Protein AF-X1MHV4-F1 (afdb_monomer_lite)

Organism: NCBI:txid412755

Foldseek 3Di:
DFDKDWFWFQQPVVRDTDIFIWTDDDPQKTFTADPDPVDGDPDTQWIAGRVVQKIAGPPPRRIDGTDDPPDDPPPDDPDFDAFPDKFFDADLVRHTQKIWGWGDDPNDIDIWIWGADPVRDIDRDNVPTDWEKGPLNVLLVDPALEEEEEFDPVLQVVCVVVVGHYIYGPPGFPPDDLVHLVSNPRRLAYEYEFFQEDRRVVRSVVVVVSNVVVVRDHYHYDYDPPDDHRHGNVNVVVVD

pLDDT: mean 91.69, std 10.09, range [44.41, 98.75]

Structure (mmCIF, N/CA/C/O backbone):
data_AF-X1MHV4-F1
#
_entry.id   AF-X1MHV4-F1
#
loop_
_atom_site.group_PDB
_atom_site.id
_atom_site.type_symbol
_atom_site.label_atom_id
_atom_site.label_alt_id
_atom_site.label_comp_id
_atom_site.label_asym_id
_atom_site.label_entity_id
_atom_site.label_seq_id
_atom_site.pdbx_PDB_ins_code
_atom_site.Cartn_x
_atom_site.Cartn_y
_atom_site.Cartn_z
_atom_site.occupancy
_atom_site.B_iso_or_equiv
_atom_site.auth_seq_id
_atom_site.auth_comp_id
_atom_site.auth_asym_id
_atom_site.auth_atom_id
_atom_site.pdbx_PDB_model_num
ATOM 1 N N . MET A 1 1 ? 42.692 23.181 -36.730 1.00 53.19 1 MET A N 1
ATOM 2 C CA . MET A 1 1 ? 43.048 21.843 -37.264 1.00 53.19 1 MET A CA 1
ATOM 3 C C . MET A 1 1 ? 41.789 20.986 -37.280 1.00 53.19 1 MET A C 1
ATOM 5 O O . MET A 1 1 ? 41.023 21.086 -36.333 1.00 53.19 1 MET A O 1
ATOM 9 N N . LYS A 1 2 ? 41.509 20.221 -38.346 1.00 67.50 2 LYS A N 1
ATOM 10 C CA . LYS A 1 2 ? 40.319 19.345 -38.378 1.00 67.50 2 LYS A CA 1
ATOM 11 C C . LYS A 1 2 ? 40.560 18.159 -37.442 1.00 67.50 2 LYS A C 1
ATOM 13 O O . LYS A 1 2 ? 41.503 17.408 -37.676 1.00 67.50 2 LYS A O 1
ATOM 18 N N . GLU A 1 3 ? 39.737 18.039 -36.406 1.00 88.88 3 GLU A N 1
ATOM 19 C CA . GLU A 1 3 ? 39.772 16.961 -35.411 1.00 88.88 3 GLU A CA 1
ATOM 20 C C . GLU A 1 3 ? 39.673 15.594 -36.107 1.00 88.88 3 GLU A C 1
ATOM 22 O O . GLU A 1 3 ? 38.866 15.413 -37.031 1.00 88.88 3 GLU A O 1
ATOM 27 N N . ARG A 1 4 ? 40.542 14.663 -35.705 1.00 91.94 4 ARG A N 1
ATOM 28 C CA . ARG A 1 4 ? 40.595 13.296 -36.225 1.00 91.94 4 ARG A CA 1
ATOM 29 C C . ARG A 1 4 ? 40.526 12.308 -35.078 1.00 91.94 4 ARG A C 1
ATOM 31 O O . ARG A 1 4 ? 41.124 12.548 -34.036 1.00 91.94 4 ARG A O 1
ATOM 38 N N . GLU A 1 5 ? 39.838 11.202 -35.306 1.00 93.06 5 GLU A N 1
ATOM 39 C CA . GLU A 1 5 ? 39.647 10.155 -34.310 1.00 93.06 5 GLU A CA 1
ATOM 40 C C . GLU A 1 5 ? 39.571 8.789 -34.999 1.00 93.06 5 GLU A C 1
ATOM 42 O O . GLU A 1 5 ? 39.152 8.680 -36.156 1.00 93.06 5 GLU A O 1
ATOM 47 N N . THR A 1 6 ? 40.012 7.744 -34.299 1.00 94.31 6 THR A N 1
ATOM 48 C CA . THR A 1 6 ? 39.909 6.363 -34.781 1.00 94.31 6 THR A CA 1
ATOM 49 C C . THR A 1 6 ? 38.650 5.718 -34.221 1.00 94.31 6 THR A C 1
ATOM 51 O O . THR A 1 6 ? 38.523 5.553 -33.012 1.00 94.31 6 THR A O 1
ATOM 54 N N . PHE A 1 7 ? 37.755 5.284 -35.104 1.00 93.62 7 PHE A N 1
ATOM 55 C CA . PHE A 1 7 ? 36.532 4.577 -34.739 1.00 93.62 7 PHE A CA 1
ATOM 56 C C . PHE A 1 7 ? 36.686 3.080 -34.970 1.00 93.62 7 PHE A C 1
ATOM 58 O O . PHE A 1 7 ? 37.239 2.649 -35.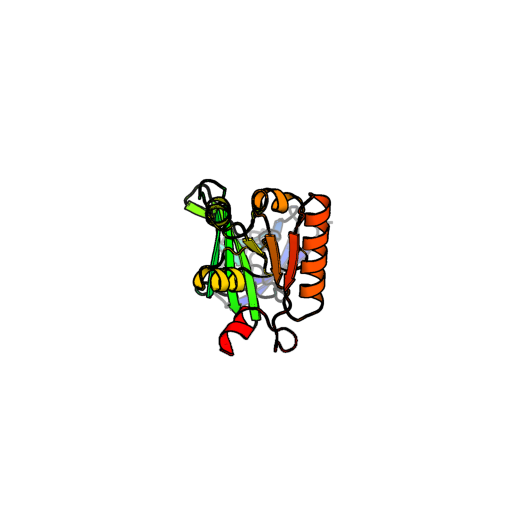982 1.00 93.62 7 PHE A O 1
ATOM 65 N N . SER A 1 8 ? 36.147 2.284 -34.048 1.00 95.00 8 SER A N 1
ATOM 66 C CA . SER A 1 8 ? 35.976 0.845 -34.239 1.00 95.00 8 SER A CA 1
ATOM 67 C C . SER A 1 8 ? 34.575 0.584 -34.786 1.00 95.00 8 SER A C 1
ATOM 69 O O . SER A 1 8 ? 33.585 1.024 -34.210 1.00 95.00 8 SER A O 1
ATOM 71 N N . LEU A 1 9 ? 34.483 -0.113 -35.911 1.00 94.06 9 LEU A N 1
ATOM 72 C CA . LEU A 1 9 ? 33.247 -0.470 -36.597 1.00 94.06 9 LEU A CA 1
ATOM 73 C C . LEU A 1 9 ? 33.015 -1.970 -36.450 1.00 94.06 9 LEU A C 1
ATOM 75 O O . LEU A 1 9 ? 33.942 -2.755 -36.651 1.00 94.06 9 LEU A O 1
ATOM 79 N N . TRP A 1 10 ? 31.787 -2.384 -36.155 1.00 94.00 10 TRP A N 1
ATOM 80 C CA . TRP A 1 10 ? 31.420 -3.794 -36.234 1.00 94.00 10 TRP A CA 1
ATOM 81 C C . TRP A 1 10 ? 31.008 -4.140 -37.669 1.00 94.00 10 TRP A C 1
ATOM 83 O O . TRP A 1 10 ? 29.975 -3.662 -38.148 1.00 94.00 10 TRP A O 1
ATOM 93 N N . ASP A 1 11 ? 31.803 -4.957 -38.364 1.00 90.88 11 ASP A N 1
ATOM 94 C CA . ASP A 1 11 ? 31.427 -5.540 -39.654 1.00 90.88 11 ASP A CA 1
ATOM 95 C C . ASP A 1 11 ? 30.626 -6.821 -39.401 1.00 90.88 11 ASP A C 1
ATOM 97 O O . ASP A 1 11 ? 31.167 -7.845 -38.977 1.00 90.88 11 ASP A O 1
ATOM 101 N N . LYS A 1 12 ? 29.314 -6.755 -39.650 1.00 84.50 12 LYS A N 1
ATOM 102 C CA . LYS A 1 12 ? 28.392 -7.873 -39.426 1.00 84.50 12 LYS A CA 1
ATOM 103 C C . LYS A 1 12 ? 28.649 -9.046 -40.376 1.00 84.50 12 LYS A C 1
ATOM 105 O O . LYS A 1 12 ? 28.460 -10.187 -39.965 1.00 84.50 12 LYS A O 1
ATOM 110 N N . GLU A 1 13 ? 29.053 -8.776 -41.614 1.00 83.94 13 GLU A N 1
ATOM 111 C CA . GLU A 1 13 ? 29.260 -9.803 -42.643 1.00 83.94 13 GLU A CA 1
ATOM 112 C C . GLU A 1 13 ? 30.545 -10.576 -42.364 1.00 83.94 13 GLU A C 1
ATOM 114 O O . GLU A 1 13 ? 30.540 -11.801 -42.315 1.00 83.94 13 GLU A O 1
ATOM 119 N N . ALA A 1 14 ? 31.631 -9.851 -42.089 1.00 86.44 14 ALA A N 1
ATOM 120 C CA . ALA A 1 14 ? 32.923 -10.451 -41.772 1.00 86.44 14 ALA A CA 1
ATOM 121 C C . ALA A 1 14 ? 33.068 -10.852 -40.290 1.00 86.44 14 ALA A C 1
ATOM 123 O O . ALA A 1 14 ? 34.098 -11.408 -39.911 1.00 86.44 14 ALA A O 1
ATOM 124 N N . ARG A 1 15 ? 32.066 -10.544 -39.450 1.00 85.69 15 ARG A N 1
ATOM 125 C CA . ARG A 1 15 ? 32.030 -10.782 -37.992 1.00 85.69 15 ARG A CA 1
ATOM 126 C C . ARG A 1 15 ? 33.306 -10.334 -37.273 1.00 85.69 15 ARG A C 1
ATOM 128 O O . ARG A 1 15 ? 33.805 -11.026 -36.387 1.00 85.69 15 ARG A O 1
ATOM 135 N N . LYS A 1 16 ? 33.835 -9.173 -37.658 1.00 91.06 16 LYS A N 1
ATOM 136 C CA . LYS A 1 16 ? 35.091 -8.629 -37.131 1.00 91.06 16 LYS A CA 1
ATOM 137 C C . LYS A 1 16 ? 34.989 -7.136 -36.867 1.00 91.06 16 LYS A C 1
ATOM 139 O O . LYS A 1 16 ? 34.157 -6.436 -37.444 1.00 91.06 16 LYS A O 1
ATOM 144 N N . VAL A 1 17 ? 35.885 -6.647 -36.020 1.00 92.50 17 VAL A N 1
ATOM 145 C CA . VAL A 1 17 ? 36.041 -5.216 -35.762 1.00 92.50 17 VAL A CA 1
ATOM 146 C C . VAL A 1 17 ? 36.998 -4.625 -36.787 1.00 92.50 17 VAL A C 1
ATOM 148 O O . VAL A 1 17 ? 38.083 -5.158 -37.011 1.00 92.50 17 VAL A O 1
ATOM 151 N N . ILE A 1 18 ? 36.605 -3.513 -37.396 1.00 93.38 18 ILE A N 1
ATOM 152 C CA . ILE A 1 18 ? 37.416 -2.774 -38.363 1.00 93.38 18 ILE A CA 1
ATOM 153 C C . ILE A 1 18 ? 37.667 -1.378 -37.808 1.00 93.38 18 ILE A C 1
ATOM 155 O O . ILE A 1 18 ? 36.729 -0.702 -37.398 1.00 93.38 18 ILE A O 1
ATOM 159 N N . LYS A 1 19 ? 38.923 -0.933 -37.797 1.00 95.00 19 LYS A N 1
ATOM 160 C CA . LYS A 1 19 ? 39.279 0.422 -37.364 1.00 95.00 19 LYS A CA 1
ATOM 161 C C . LYS A 1 19 ? 39.373 1.352 -38.565 1.00 95.00 19 LYS A C 1
ATOM 163 O O . LYS A 1 19 ? 39.978 0.989 -39.570 1.00 95.00 19 LYS A O 1
ATOM 168 N N . VAL A 1 20 ? 38.798 2.543 -38.448 1.00 94.00 20 VAL A N 1
ATOM 169 C CA . VAL A 1 20 ? 38.881 3.592 -39.472 1.00 94.00 20 VAL A CA 1
ATOM 170 C C . VAL A 1 20 ? 39.258 4.923 -38.837 1.00 94.00 20 VAL A C 1
ATOM 172 O O . VAL A 1 20 ? 38.753 5.272 -37.772 1.00 94.00 20 VAL A O 1
ATOM 175 N N . GLU A 1 21 ? 40.129 5.681 -39.496 1.00 95.31 21 GLU A N 1
ATOM 176 C CA . GLU A 1 21 ? 40.430 7.060 -39.110 1.00 95.31 21 GLU A CA 1
ATOM 177 C C . GLU A 1 21 ? 39.412 7.993 -39.775 1.00 95.31 21 GLU A C 1
ATOM 179 O O . GLU A 1 21 ? 39.269 8.009 -41.001 1.00 95.31 21 GLU A O 1
ATOM 184 N N . ALA A 1 22 ? 38.691 8.775 -38.976 1.00 95.25 22 ALA A N 1
ATOM 185 C CA . ALA A 1 22 ? 37.664 9.684 -39.460 1.00 95.25 22 ALA A CA 1
ATOM 186 C C . ALA A 1 22 ? 37.991 11.136 -39.111 1.00 95.25 22 ALA A C 1
ATOM 188 O O . ALA A 1 22 ? 38.622 11.439 -38.100 1.00 95.25 22 ALA A O 1
ATOM 189 N N . LYS A 1 23 ? 37.528 12.055 -39.958 1.00 95.19 23 LYS A N 1
ATOM 190 C CA . LYS A 1 23 ? 37.636 13.504 -39.761 1.00 95.19 23 LYS A CA 1
ATOM 191 C C . LYS A 1 23 ? 36.284 14.062 -39.348 1.00 95.19 23 LYS A C 1
ATOM 193 O O . LYS A 1 23 ? 35.276 13.753 -39.989 1.00 95.19 23 LYS A O 1
ATOM 198 N N . LYS A 1 24 ? 36.266 14.921 -38.333 1.00 95.25 24 LYS A N 1
ATOM 199 C CA . LYS A 1 24 ? 35.043 15.575 -37.862 1.00 95.25 24 LYS A CA 1
ATOM 200 C C . LYS A 1 24 ? 34.523 16.554 -38.913 1.00 95.25 24 LYS A C 1
ATOM 202 O O . LYS A 1 24 ? 35.288 17.359 -39.451 1.00 95.25 24 LYS A O 1
ATOM 207 N N . VAL A 1 25 ? 33.231 16.471 -39.220 1.00 93.88 25 VAL A N 1
ATOM 208 C CA . VAL A 1 25 ? 32.540 17.348 -40.185 1.00 93.88 25 VAL A CA 1
ATOM 209 C C . VAL A 1 25 ? 31.311 18.041 -39.598 1.00 93.88 25 VAL A C 1
ATOM 211 O O . VAL A 1 25 ? 30.853 19.028 -40.163 1.00 93.88 25 VAL A O 1
ATOM 214 N N . GLY A 1 26 ? 30.813 17.575 -38.453 1.00 90.69 26 GLY A N 1
ATOM 215 C CA . GLY A 1 26 ? 29.717 18.188 -37.711 1.00 90.69 26 GLY A CA 1
ATOM 216 C C . GLY A 1 26 ? 29.772 17.809 -36.232 1.00 90.69 26 GLY A C 1
ATOM 217 O O . GLY A 1 26 ? 30.684 17.108 -35.795 1.00 90.69 26 GLY A O 1
ATOM 218 N N . LYS A 1 27 ? 28.779 18.249 -35.451 1.00 90.75 27 LYS A N 1
ATOM 219 C CA . LYS A 1 27 ? 28.728 18.016 -33.993 1.00 90.75 27 LYS A CA 1
ATOM 220 C C . LYS A 1 27 ? 28.839 16.531 -33.620 1.00 90.75 27 LYS A C 1
ATOM 222 O O . LYS A 1 27 ? 29.561 16.188 -32.691 1.00 90.75 27 LYS A O 1
ATOM 227 N N . TYR A 1 28 ? 28.149 15.676 -34.373 1.00 93.56 28 TYR A N 1
ATOM 228 C CA . TYR A 1 28 ? 28.139 14.219 -34.199 1.00 93.56 28 TYR A CA 1
ATOM 229 C C . TYR A 1 28 ? 28.574 13.477 -35.462 1.00 93.56 28 TYR A C 1
ATOM 231 O O . TYR A 1 28 ? 28.466 12.258 -35.526 1.00 93.56 28 TYR A O 1
ATOM 239 N N . GLU A 1 29 ? 29.006 14.204 -36.490 1.00 95.19 29 GLU A N 1
ATOM 240 C CA . GLU A 1 29 ? 29.207 13.663 -37.829 1.00 95.19 29 GLU A CA 1
ATOM 241 C C . GLU A 1 29 ? 30.683 13.623 -38.187 1.00 95.19 29 GLU A C 1
ATOM 243 O O . GLU A 1 29 ? 31.403 14.620 -38.080 1.00 95.19 29 GLU A O 1
ATOM 248 N N . TRP A 1 30 ? 31.105 12.463 -38.672 1.00 96.94 30 TRP A N 1
ATOM 249 C CA . TRP A 1 30 ? 32.473 12.178 -39.059 1.00 96.94 30 TRP A CA 1
ATOM 250 C C . TRP A 1 30 ? 32.499 11.525 -40.435 1.00 96.94 30 TRP A C 1
ATOM 252 O O . TRP A 1 30 ? 31.567 10.814 -40.821 1.00 96.94 30 TRP A O 1
ATOM 262 N N . LYS A 1 31 ? 33.569 11.772 -41.192 1.00 95.50 31 LYS A N 1
ATOM 263 C CA . LYS A 1 31 ? 33.784 11.160 -42.506 1.00 95.50 31 LYS A CA 1
ATOM 264 C C . LYS A 1 31 ? 35.117 10.432 -42.582 1.00 95.50 31 LYS A C 1
ATOM 266 O O . LYS A 1 31 ? 36.143 10.989 -42.196 1.00 95.50 31 LYS A O 1
ATOM 271 N N . ALA A 1 32 ? 35.091 9.230 -43.140 1.00 94.31 32 ALA A N 1
ATOM 272 C CA . ALA A 1 32 ? 36.258 8.396 -43.409 1.00 94.31 32 ALA A CA 1
ATOM 273 C C . ALA A 1 32 ? 36.184 7.806 -44.826 1.00 94.31 32 ALA A C 1
ATOM 275 O O . ALA A 1 32 ? 35.144 7.865 -45.490 1.00 94.31 32 ALA A O 1
ATOM 276 N N . THR A 1 33 ? 37.295 7.255 -45.301 1.00 93.81 33 THR A N 1
ATOM 277 C CA . THR A 1 33 ? 37.291 6.370 -46.470 1.00 93.81 33 THR A CA 1
ATOM 278 C C . THR A 1 33 ? 36.638 5.037 -46.109 1.00 93.81 33 THR A C 1
ATOM 280 O O . THR A 1 33 ? 36.638 4.610 -44.951 1.00 93.81 33 THR A O 1
ATOM 283 N N . CYS A 1 34 ? 36.014 4.403 -47.092 1.00 92.00 34 CYS A N 1
ATOM 284 C CA . CYS A 1 34 ? 35.373 3.114 -46.929 1.00 92.00 34 CYS A CA 1
ATOM 285 C C . CYS A 1 34 ? 36.433 2.018 -46.715 1.00 92.00 34 CYS A C 1
ATOM 287 O O . CYS A 1 34 ? 37.389 1.937 -47.483 1.00 92.00 34 CYS A O 1
ATOM 289 N N . PRO A 1 35 ? 36.280 1.137 -45.711 1.00 90.81 35 PRO A N 1
ATOM 290 C CA . PRO A 1 35 ? 37.237 0.060 -45.472 1.00 90.81 35 PRO A CA 1
ATOM 291 C C . PRO A 1 35 ? 36.977 -1.201 -46.315 1.00 90.81 35 PRO A C 1
ATOM 293 O O . PRO A 1 35 ? 37.704 -2.183 -46.170 1.00 90.81 35 PRO A O 1
ATOM 296 N N . LYS A 1 36 ? 35.921 -1.231 -47.142 1.00 90.25 36 LYS A N 1
ATOM 297 C CA . LYS A 1 36 ? 35.577 -2.407 -47.953 1.00 90.25 36 LYS A CA 1
ATOM 298 C C . LYS A 1 36 ? 36.465 -2.465 -49.207 1.00 90.25 36 LYS A C 1
ATOM 300 O O . LYS A 1 36 ? 36.422 -1.522 -49.995 1.00 90.25 36 LYS A O 1
ATOM 305 N N . PRO A 1 37 ? 37.204 -3.568 -49.447 1.00 84.50 37 PRO A N 1
ATOM 306 C CA . PRO A 1 37 ? 38.070 -3.709 -50.625 1.00 84.50 37 PRO A CA 1
ATOM 307 C C . PRO A 1 37 ? 37.327 -3.582 -51.960 1.00 84.50 37 PRO A C 1
ATOM 309 O O . PRO A 1 37 ? 37.883 -3.094 -52.936 1.00 84.50 37 PRO A O 1
ATOM 312 N N . GLU A 1 38 ? 36.054 -3.979 -51.980 1.00 83.81 38 GLU A N 1
ATOM 313 C CA . GLU A 1 38 ? 35.146 -3.891 -53.133 1.00 83.81 38 GLU A CA 1
ATOM 314 C C . GLU A 1 38 ? 34.808 -2.442 -53.529 1.00 83.81 38 GLU A C 1
ATOM 316 O O . GLU A 1 38 ? 34.246 -2.201 -54.595 1.00 83.81 38 GLU A O 1
ATOM 321 N N . HIS A 1 39 ? 35.135 -1.464 -52.678 1.00 83.88 39 HIS A N 1
ATOM 322 C CA . HIS A 1 39 ? 34.875 -0.050 -52.917 1.00 83.88 39 HIS A CA 1
ATOM 323 C C . HIS A 1 39 ? 36.037 0.831 -52.423 1.00 83.88 39 HIS A C 1
ATOM 325 O O . HIS A 1 39 ? 35.949 1.444 -51.354 1.00 83.88 39 HIS A O 1
ATOM 331 N N . PRO A 1 40 ? 37.127 0.923 -53.208 1.00 83.19 40 PRO A N 1
ATOM 332 C CA . PRO A 1 40 ? 38.252 1.796 -52.905 1.00 83.19 40 PRO A CA 1
ATOM 333 C C . PRO A 1 40 ? 37.906 3.249 -53.263 1.00 83.19 40 PRO A C 1
ATOM 335 O O . PRO A 1 40 ? 37.957 3.658 -54.425 1.00 83.19 40 PRO A O 1
ATOM 338 N N . ASP A 1 41 ? 37.555 4.057 -52.266 1.00 84.69 41 ASP A N 1
ATOM 339 C CA . ASP A 1 41 ? 37.202 5.460 -52.457 1.00 84.69 41 ASP A CA 1
ATOM 340 C C . ASP A 1 41 ? 38.386 6.408 -52.199 1.00 84.69 41 ASP A C 1
ATOM 342 O O . ASP A 1 41 ? 39.031 6.401 -51.155 1.00 84.69 41 ASP A O 1
ATOM 346 N N . LYS A 1 42 ? 38.654 7.312 -53.152 1.00 76.56 42 LYS A N 1
ATOM 347 C CA . LYS A 1 42 ? 39.635 8.405 -52.967 1.00 76.56 42 LYS A CA 1
ATOM 348 C C . LYS A 1 42 ? 39.065 9.583 -52.166 1.00 76.56 42 LYS A C 1
ATOM 350 O O . LYS A 1 42 ? 39.810 10.387 -51.611 1.00 76.56 42 LYS A O 1
ATOM 355 N N . LYS A 1 43 ? 37.734 9.704 -52.117 1.00 82.19 43 LYS A N 1
ATOM 356 C CA . LYS A 1 43 ? 36.995 10.733 -51.375 1.00 82.19 43 LYS A CA 1
ATOM 357 C C . LYS A 1 43 ? 36.156 10.048 -50.307 1.00 82.19 43 LYS A C 1
ATOM 359 O O . LYS A 1 43 ? 35.397 9.149 -50.635 1.00 82.19 43 LYS A O 1
ATOM 364 N N . ALA A 1 44 ? 36.259 10.528 -49.068 1.00 87.50 44 ALA A N 1
ATOM 365 C CA . ALA A 1 44 ? 35.584 9.953 -47.908 1.00 87.50 44 ALA A CA 1
ATOM 366 C C . ALA A 1 44 ? 34.068 9.769 -48.133 1.00 87.50 44 ALA A C 1
ATOM 368 O O . ALA A 1 44 ? 33.310 10.746 -48.116 1.00 87.50 44 ALA A O 1
ATOM 369 N N . SER A 1 45 ? 33.651 8.518 -48.346 1.00 89.62 45 SER A N 1
ATOM 370 C CA . SER A 1 45 ? 32.258 8.114 -48.578 1.00 89.62 45 SER A CA 1
ATOM 371 C C . SER A 1 45 ? 31.590 7.491 -47.348 1.00 89.62 45 SER A C 1
ATOM 373 O O . SER A 1 45 ? 30.367 7.327 -47.335 1.00 89.62 45 SER A O 1
ATOM 375 N N . LEU A 1 46 ? 32.369 7.136 -46.321 1.00 94.44 46 LEU A N 1
ATOM 376 C CA . LEU A 1 46 ? 31.872 6.576 -45.072 1.00 94.44 46 LEU A CA 1
ATOM 377 C C . LEU A 1 46 ? 31.471 7.705 -44.125 1.00 94.44 46 LEU A C 1
ATOM 379 O O . LEU A 1 46 ? 32.307 8.509 -43.719 1.00 94.44 46 LEU A O 1
ATOM 383 N N . CYS A 1 47 ? 30.197 7.749 -43.755 1.00 96.12 47 CYS A N 1
ATOM 384 C CA . CYS A 1 47 ? 29.669 8.650 -42.741 1.00 96.12 47 CYS A CA 1
ATOM 385 C C . CYS A 1 47 ? 29.510 7.902 -41.418 1.00 96.12 47 CYS A C 1
ATOM 387 O O . CYS A 1 47 ? 28.921 6.825 -41.388 1.00 96.12 47 CYS A O 1
ATOM 389 N N . ILE A 1 48 ? 30.000 8.488 -40.330 1.00 96.50 48 ILE A N 1
ATOM 390 C CA . ILE A 1 48 ? 29.861 7.984 -38.962 1.00 96.50 48 ILE A CA 1
ATOM 391 C C . ILE A 1 48 ? 29.073 9.018 -38.159 1.00 96.50 48 ILE A C 1
ATOM 393 O O . ILE A 1 48 ? 29.385 10.210 -38.206 1.00 96.50 48 ILE A O 1
ATOM 397 N N . ASN A 1 49 ? 28.052 8.565 -37.431 1.00 95.62 49 ASN A N 1
ATOM 398 C CA . ASN A 1 49 ? 27.276 9.394 -36.519 1.00 95.62 49 ASN A CA 1
ATOM 399 C C . ASN A 1 49 ? 27.464 8.895 -35.082 1.00 95.62 49 ASN A C 1
ATOM 401 O O . ASN A 1 49 ? 27.016 7.798 -34.753 1.00 95.62 49 ASN A O 1
ATOM 405 N N . THR A 1 50 ? 28.106 9.693 -34.229 1.00 91.94 50 THR A N 1
ATOM 406 C CA . THR A 1 50 ? 28.426 9.299 -32.847 1.00 91.94 50 THR A CA 1
ATOM 407 C C . THR A 1 50 ? 27.232 9.364 -31.903 1.00 91.94 50 THR A C 1
ATOM 409 O O . THR A 1 50 ? 27.212 8.646 -30.917 1.00 91.94 50 THR A O 1
ATOM 412 N N . GLN A 1 51 ? 26.207 10.166 -32.207 1.00 90.62 51 GLN A N 1
ATOM 413 C CA . GLN A 1 51 ? 24.985 10.222 -31.397 1.00 90.62 51 GLN A CA 1
ATOM 414 C C . GLN A 1 51 ? 24.096 8.993 -31.620 1.00 90.62 51 GLN A C 1
ATOM 416 O O . GLN A 1 51 ? 23.461 8.506 -30.692 1.00 90.62 51 GLN A O 1
ATOM 421 N N . LYS A 1 52 ? 24.018 8.521 -32.866 1.00 89.56 52 LYS A N 1
ATOM 422 C CA . LYS A 1 52 ? 23.247 7.331 -33.252 1.00 89.56 52 LYS A CA 1
ATOM 423 C C . LYS A 1 52 ? 24.080 6.047 -33.216 1.00 89.56 52 LYS A C 1
ATOM 425 O O . LYS A 1 52 ? 23.522 4.981 -33.440 1.00 89.56 52 LYS A O 1
ATOM 430 N N . GLU A 1 53 ? 25.390 6.160 -32.995 1.00 92.94 53 GLU A N 1
ATOM 431 C CA . GLU A 1 53 ? 26.361 5.058 -32.949 1.00 92.94 53 GLU A CA 1
ATOM 432 C C . GLU A 1 53 ? 26.326 4.153 -34.194 1.00 92.94 53 GLU A C 1
ATOM 434 O O . GLU A 1 53 ? 26.463 2.929 -34.124 1.00 92.94 53 GLU A O 1
ATOM 439 N N . VAL A 1 54 ? 26.146 4.764 -35.366 1.00 93.81 54 VAL A N 1
ATOM 440 C CA . VAL A 1 54 ? 26.043 4.066 -36.657 1.00 93.81 54 VAL A CA 1
ATOM 441 C C . VAL A 1 54 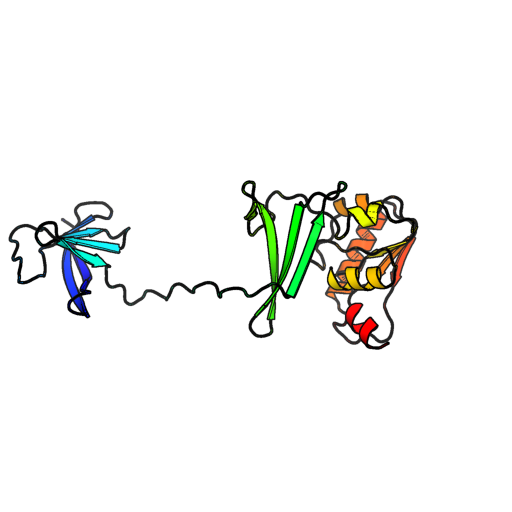? 27.046 4.595 -37.665 1.00 93.81 54 VAL A C 1
ATOM 443 O O . VAL A 1 54 ? 27.465 5.753 -37.611 1.00 93.81 54 VAL A O 1
ATOM 446 N N . TYR A 1 55 ? 27.369 3.752 -38.642 1.00 96.00 55 TYR A N 1
ATOM 447 C CA . TYR A 1 55 ? 28.085 4.149 -39.844 1.00 96.00 55 TYR A CA 1
ATOM 448 C C . TYR A 1 55 ? 27.325 3.729 -41.104 1.00 96.00 55 TYR A C 1
ATOM 450 O O . TYR A 1 55 ? 26.600 2.731 -41.119 1.00 96.00 55 TYR A O 1
ATOM 458 N N . TYR A 1 56 ? 27.508 4.497 -42.174 1.00 95.69 56 TYR A N 1
ATOM 459 C CA . TYR A 1 56 ? 26.938 4.233 -43.488 1.00 95.69 56 TYR A CA 1
ATOM 460 C C . TYR A 1 56 ? 27.866 4.750 -44.588 1.00 95.69 56 TYR A C 1
ATOM 462 O O . TYR A 1 56 ? 28.202 5.934 -44.628 1.00 95.69 56 TYR A O 1
ATOM 470 N N . CYS A 1 57 ? 28.267 3.870 -45.498 1.00 94.06 57 CYS A N 1
ATOM 471 C CA . CYS A 1 57 ? 28.981 4.224 -46.713 1.00 94.06 57 CYS A CA 1
ATOM 472 C C . CYS A 1 57 ? 27.979 4.561 -47.814 1.00 94.06 57 CYS A C 1
ATOM 474 O O . CYS A 1 57 ? 27.158 3.730 -48.197 1.00 94.06 57 CYS A O 1
ATOM 476 N N . GLN A 1 58 ? 28.079 5.771 -48.360 1.00 90.94 58 GLN A N 1
ATOM 477 C CA . GLN A 1 58 ? 27.196 6.225 -49.433 1.00 90.94 58 GLN A CA 1
ATOM 478 C C . GLN A 1 58 ? 27.480 5.548 -50.784 1.00 90.94 58 GLN A C 1
ATOM 480 O O . GLN A 1 58 ? 26.598 5.543 -51.634 1.00 90.94 58 GLN A O 1
ATOM 485 N N . GLY A 1 59 ? 28.673 4.968 -50.971 1.00 89.06 59 GLY A N 1
ATOM 486 C CA . GLY A 1 59 ? 29.062 4.271 -52.202 1.00 89.06 59 GLY A CA 1
ATOM 487 C C . GLY A 1 59 ? 28.581 2.820 -52.244 1.00 89.06 59 GLY A C 1
ATOM 488 O O . GLY A 1 59 ? 27.668 2.487 -52.992 1.00 89.06 59 GLY A O 1
ATOM 489 N N . CYS A 1 60 ? 29.153 1.950 -51.406 1.00 90.88 60 CYS A N 1
ATOM 490 C CA . CYS A 1 60 ? 28.846 0.512 -51.411 1.00 90.88 60 CYS A CA 1
ATOM 491 C C . CYS A 1 60 ? 27.714 0.088 -50.464 1.00 90.88 60 CYS A C 1
ATOM 493 O O . CYS A 1 60 ? 27.469 -1.101 -50.291 1.00 90.88 60 CYS A O 1
ATOM 495 N N . LYS A 1 61 ? 27.034 1.042 -49.812 1.00 90.81 61 LYS A N 1
ATOM 496 C CA . LYS A 1 61 ? 25.967 0.792 -48.822 1.00 90.81 61 LYS A CA 1
ATOM 497 C C . LYS A 1 61 ? 26.409 0.001 -47.581 1.00 90.81 61 LYS A C 1
ATOM 499 O O . LYS A 1 61 ? 25.554 -0.377 -46.775 1.00 90.81 61 LYS A O 1
ATOM 504 N N . PHE A 1 62 ? 27.716 -0.203 -47.391 1.00 92.31 62 PHE A N 1
ATOM 505 C CA . PHE A 1 62 ? 28.281 -0.801 -46.182 1.00 92.31 62 PHE A CA 1
ATOM 506 C C . PHE A 1 62 ? 27.844 -0.010 -44.951 1.00 92.31 62 PHE A C 1
ATOM 508 O O . PHE A 1 62 ? 28.065 1.199 -44.869 1.00 92.31 62 PHE A O 1
ATOM 515 N N . LYS A 1 63 ? 27.185 -0.678 -44.007 1.00 94.19 63 LYS A N 1
ATOM 516 C CA . LYS A 1 63 ? 26.525 -0.023 -42.880 1.00 94.19 63 LYS A CA 1
ATOM 517 C C . LYS A 1 63 ? 26.494 -0.915 -41.656 1.00 94.19 63 LYS A C 1
ATOM 519 O O . LYS A 1 63 ? 26.459 -2.138 -41.773 1.00 94.19 63 LYS A O 1
ATOM 524 N N . GLY A 1 64 ? 26.423 -0.296 -40.489 1.00 93.00 64 GLY A N 1
ATOM 525 C CA . GLY A 1 64 ? 26.369 -1.023 -39.234 1.00 93.00 64 GLY A CA 1
ATOM 526 C C . GLY A 1 64 ? 26.484 -0.104 -38.034 1.00 93.00 64 GLY A C 1
ATOM 527 O O . GLY A 1 64 ? 26.221 1.097 -38.119 1.00 93.00 64 GLY A O 1
ATOM 528 N N . HIS A 1 65 ? 26.881 -0.700 -36.918 1.00 93.69 65 HIS A N 1
ATOM 529 C CA . HIS A 1 65 ? 27.042 -0.021 -35.641 1.00 93.69 65 HIS A CA 1
ATOM 530 C C . HIS A 1 65 ? 28.517 0.154 -35.302 1.00 93.69 65 HIS A C 1
ATOM 532 O O . HIS A 1 65 ? 29.366 -0.651 -35.703 1.00 93.69 65 HIS A O 1
ATOM 538 N N . LEU A 1 66 ? 28.818 1.200 -34.540 1.00 93.50 66 LEU A N 1
ATOM 539 C CA . LEU A 1 66 ? 30.121 1.320 -33.903 1.00 93.50 66 LEU A CA 1
ATOM 540 C C . LEU A 1 66 ? 30.332 0.135 -32.952 1.00 93.50 66 LEU A C 1
ATOM 542 O O . LEU A 1 66 ? 29.407 -0.330 -32.287 1.00 93.50 66 LEU A O 1
ATOM 546 N N . TYR A 1 67 ? 31.552 -0.386 -32.924 1.00 90.81 67 TYR A N 1
ATOM 547 C CA . TYR A 1 67 ? 31.952 -1.413 -31.977 1.00 90.81 67 TYR A CA 1
ATOM 548 C C . TYR A 1 67 ? 32.374 -0.741 -30.673 1.00 90.81 67 TYR A C 1
ATOM 550 O O . TYR A 1 67 ? 33.404 -0.068 -30.620 1.00 90.81 67 TYR A O 1
ATOM 558 N N . LEU A 1 68 ? 31.565 -0.935 -29.635 1.00 83.50 68 LEU A N 1
ATOM 559 C CA . LEU A 1 68 ? 31.741 -0.341 -28.316 1.00 83.50 68 LEU A CA 1
ATOM 560 C C . LEU A 1 68 ? 31.941 -1.478 -27.293 1.00 83.50 68 LEU A C 1
ATOM 562 O O . LEU A 1 68 ? 30.955 -2.020 -26.787 1.00 83.50 68 LEU A O 1
ATOM 566 N N . PRO A 1 69 ? 33.194 -1.898 -27.025 1.00 71.44 69 PRO A N 1
ATOM 567 C CA . PRO A 1 69 ? 33.491 -3.068 -26.190 1.00 71.44 69 PRO A CA 1
ATOM 568 C C . PRO A 1 69 ? 33.053 -2.905 -24.726 1.00 71.44 69 PRO A C 1
ATOM 570 O O . PRO A 1 69 ? 32.795 -3.902 -24.059 1.00 71.44 69 PRO A O 1
ATOM 573 N N . ASP A 1 70 ? 32.902 -1.664 -24.255 1.00 71.88 70 ASP A N 1
ATOM 574 C CA . ASP A 1 70 ? 32.537 -1.342 -22.869 1.00 71.88 70 ASP A CA 1
ATOM 575 C C . ASP A 1 70 ? 31.021 -1.178 -22.648 1.00 71.88 70 ASP A C 1
ATOM 577 O O . ASP A 1 70 ? 30.577 -0.740 -21.580 1.00 71.88 70 ASP A O 1
ATOM 581 N N . LEU A 1 71 ? 30.187 -1.533 -23.635 1.00 57.94 71 LEU A N 1
ATOM 582 C CA . LEU A 1 71 ? 28.737 -1.525 -23.455 1.00 57.94 71 LEU A CA 1
ATOM 583 C C . LEU A 1 71 ? 28.315 -2.628 -22.482 1.00 57.94 71 LEU A C 1
ATOM 585 O O . LEU A 1 71 ? 28.246 -3.811 -22.820 1.00 57.94 71 LEU A O 1
ATOM 589 N N . LYS A 1 72 ? 27.943 -2.223 -21.264 1.00 53.97 72 LYS A N 1
ATOM 590 C CA . LYS A 1 72 ? 27.208 -3.094 -20.343 1.00 53.97 72 LYS A CA 1
ATOM 591 C C . LYS A 1 72 ? 25.906 -3.532 -21.028 1.00 53.97 72 LYS A C 1
ATOM 593 O O . LYS A 1 72 ? 25.200 -2.677 -21.569 1.00 53.97 72 LYS A O 1
ATOM 598 N N . PRO A 1 73 ? 25.541 -4.826 -20.992 1.00 51.78 73 PRO A N 1
ATOM 599 C CA . PRO A 1 73 ? 24.282 -5.278 -21.562 1.00 51.78 73 PRO A CA 1
ATOM 600 C C . PRO A 1 73 ? 23.132 -4.487 -20.939 1.00 51.78 73 PRO A C 1
ATOM 602 O O . PRO A 1 73 ? 23.059 -4.342 -19.715 1.00 51.78 73 PRO A O 1
ATOM 605 N N . ILE A 1 74 ? 22.220 -3.987 -21.779 1.00 50.94 74 ILE A N 1
ATOM 606 C CA . ILE A 1 74 ? 20.950 -3.431 -21.312 1.00 50.94 74 ILE A CA 1
ATOM 607 C C . ILE A 1 74 ? 20.278 -4.550 -20.518 1.00 50.94 74 ILE A C 1
ATOM 609 O O . ILE A 1 74 ? 19.834 -5.545 -21.097 1.00 50.94 74 ILE A O 1
ATOM 613 N N . LYS A 1 75 ? 20.238 -4.420 -19.186 1.00 44.41 75 LYS A N 1
ATOM 614 C CA . LYS A 1 75 ? 19.501 -5.344 -18.324 1.00 44.41 75 LYS A CA 1
ATOM 615 C C . LYS A 1 75 ? 18.047 -5.303 -18.785 1.00 44.41 75 LYS A C 1
ATOM 617 O O . LYS A 1 75 ? 17.327 -4.352 -18.485 1.00 44.41 75 LYS A O 1
ATOM 622 N N . ARG A 1 76 ? 17.607 -6.305 -19.552 1.00 48.19 76 ARG A N 1
ATOM 623 C CA . ARG A 1 76 ? 16.183 -6.480 -19.848 1.00 48.19 76 ARG A CA 1
ATOM 624 C C . ARG A 1 76 ? 15.480 -6.592 -18.500 1.00 48.19 76 ARG A C 1
ATOM 626 O O . ARG A 1 76 ? 15.876 -7.428 -17.688 1.00 48.19 76 ARG A O 1
ATOM 633 N N . LYS A 1 77 ? 14.474 -5.744 -18.247 1.00 50.53 77 LYS A N 1
ATOM 634 C CA . LYS A 1 77 ? 13.604 -5.939 -17.082 1.00 50.53 77 LYS A CA 1
ATOM 635 C C . LYS A 1 77 ? 13.103 -7.389 -17.156 1.00 50.53 77 LYS A C 1
ATOM 637 O O . LYS A 1 77 ? 12.644 -7.786 -18.232 1.00 50.53 77 LYS A O 1
ATOM 642 N N . PRO A 1 78 ? 13.247 -8.194 -16.091 1.00 54.34 78 PRO A N 1
ATOM 643 C CA . PRO A 1 78 ? 12.735 -9.556 -16.104 1.00 54.34 78 PRO A CA 1
ATOM 644 C C . PRO A 1 78 ? 11.256 -9.513 -16.499 1.00 54.34 78 PRO A C 1
ATOM 646 O O . PRO A 1 78 ? 10.523 -8.620 -16.061 1.00 54.34 78 PRO A O 1
ATOM 649 N N . ARG A 1 79 ? 10.822 -10.439 -17.365 1.00 58.59 79 ARG A N 1
ATOM 650 C CA . ARG A 1 79 ? 9.394 -10.599 -17.656 1.00 58.59 79 ARG A CA 1
ATOM 651 C C . ARG A 1 79 ? 8.717 -10.927 -16.327 1.00 58.59 79 ARG A C 1
ATOM 653 O O . ARG A 1 79 ? 8.992 -11.971 -15.743 1.00 58.59 79 ARG A O 1
ATOM 660 N N . ARG A 1 80 ? 7.906 -9.997 -15.819 1.00 69.50 80 ARG A N 1
ATOM 661 C CA . ARG A 1 80 ? 7.106 -10.217 -14.614 1.00 69.50 80 ARG A CA 1
ATOM 662 C C . ARG A 1 80 ? 6.064 -11.282 -14.966 1.00 69.50 80 ARG A C 1
ATOM 664 O O . ARG A 1 80 ? 5.374 -11.133 -15.972 1.00 69.50 80 ARG A O 1
ATOM 671 N N . GLY A 1 81 ? 6.006 -12.365 -14.191 1.00 80.31 81 GLY A N 1
ATOM 672 C CA . GLY A 1 81 ? 4.859 -13.280 -14.216 1.00 80.31 81 GLY A CA 1
ATOM 673 C C . GLY A 1 81 ? 3.593 -12.576 -13.707 1.00 80.31 81 GLY A C 1
ATOM 674 O O . GLY A 1 81 ? 3.653 -11.379 -13.427 1.00 80.31 81 GLY A O 1
ATOM 675 N N . PRO A 1 82 ? 2.456 -13.271 -13.561 1.00 88.56 82 PRO A N 1
ATOM 676 C CA . PRO A 1 82 ? 1.276 -12.676 -12.935 1.00 88.56 82 PRO A CA 1
ATOM 677 C C . PRO A 1 82 ? 1.579 -12.225 -11.490 1.00 88.56 82 PRO A C 1
ATOM 679 O O . PRO A 1 82 ? 2.429 -12.831 -10.824 1.00 88.56 82 PRO A O 1
ATOM 682 N N . PRO A 1 83 ? 0.923 -11.160 -10.990 1.00 93.25 83 PRO A N 1
ATOM 683 C CA . PRO A 1 83 ? 1.062 -10.754 -9.597 1.00 93.25 83 PRO A CA 1
ATOM 684 C C . PRO A 1 83 ? 0.530 -11.847 -8.660 1.00 93.25 83 PRO A C 1
ATOM 686 O O . PRO A 1 83 ? -0.435 -12.538 -8.972 1.00 93.25 83 PRO A O 1
ATOM 689 N N . LEU A 1 84 ? 1.148 -11.978 -7.486 1.00 94.31 84 LEU A N 1
ATOM 690 C CA . LEU A 1 84 ? 0.677 -12.848 -6.404 1.00 94.31 84 LEU A CA 1
ATOM 691 C C . LEU A 1 84 ? -0.619 -12.338 -5.768 1.00 94.31 84 LEU A C 1
ATOM 693 O O . LEU A 1 84 ? -1.386 -13.126 -5.230 1.00 94.31 84 LEU A O 1
ATOM 697 N N . ALA A 1 85 ? -0.815 -11.021 -5.766 1.00 95.75 85 ALA A N 1
ATOM 698 C CA . ALA A 1 85 ? -2.026 -10.363 -5.296 1.00 95.75 85 ALA A CA 1
ATOM 699 C C . ALA A 1 85 ? -2.158 -8.994 -5.968 1.00 95.75 85 ALA A C 1
ATOM 701 O O . ALA A 1 85 ? -1.148 -8.348 -6.267 1.00 95.75 85 ALA A O 1
ATOM 702 N N . THR A 1 86 ? -3.395 -8.546 -6.155 1.00 97.31 86 THR A N 1
ATOM 703 C CA . THR A 1 86 ? -3.719 -7.212 -6.663 1.00 97.31 86 THR A CA 1
ATOM 704 C C . THR A 1 86 ? -4.691 -6.556 -5.700 1.00 97.31 86 THR A C 1
ATOM 706 O O . THR A 1 86 ? -5.822 -7.013 -5.553 1.00 97.31 86 THR A O 1
ATOM 709 N N . TYR A 1 87 ? -4.261 -5.466 -5.076 1.00 98.00 87 TYR A N 1
ATOM 710 C CA . TYR A 1 87 ? -5.081 -4.669 -4.173 1.00 98.00 87 TYR A CA 1
ATOM 711 C C . TYR A 1 87 ? -5.600 -3.449 -4.919 1.00 98.00 87 TYR A C 1
ATOM 713 O O . TYR A 1 87 ? -4.820 -2.648 -5.440 1.00 98.00 87 TYR A O 1
ATOM 721 N N . THR A 1 88 ? -6.920 -3.330 -5.007 1.00 98.12 88 THR A N 1
ATOM 722 C CA . THR A 1 88 ? -7.584 -2.282 -5.785 1.00 98.12 88 THR A CA 1
ATOM 723 C C . THR A 1 88 ? -8.071 -1.161 -4.877 1.00 98.12 88 THR A C 1
ATOM 725 O O . THR A 1 88 ? -8.778 -1.409 -3.903 1.00 98.12 88 THR A O 1
ATOM 728 N N . TYR A 1 89 ? -7.704 0.073 -5.216 1.00 98.38 89 TYR A N 1
ATOM 729 C CA . TYR A 1 89 ? -8.108 1.277 -4.505 1.00 98.38 89 TYR A CA 1
ATOM 730 C C . TYR A 1 89 ? -9.135 2.035 -5.341 1.00 98.38 89 TYR A C 1
ATOM 732 O O . TYR A 1 89 ? -8.833 2.529 -6.431 1.00 98.38 89 TYR A O 1
ATOM 740 N N . ASN A 1 90 ? -10.350 2.125 -4.804 1.00 98.25 90 ASN A N 1
ATOM 741 C CA . ASN A 1 90 ? -11.492 2.765 -5.443 1.00 98.25 90 ASN A CA 1
ATOM 742 C C . ASN A 1 90 ? -11.871 4.053 -4.709 1.00 98.25 90 ASN A C 1
ATOM 744 O O . ASN A 1 90 ? -11.692 4.165 -3.496 1.00 98.25 90 ASN A O 1
ATOM 748 N N . ASN A 1 91 ? -12.429 5.016 -5.436 1.00 97.62 91 ASN A N 1
ATOM 749 C CA . ASN A 1 91 ? -13.036 6.192 -4.823 1.00 97.62 91 ASN A CA 1
ATOM 750 C C . ASN A 1 91 ? -14.370 5.847 -4.141 1.00 97.62 91 ASN A C 1
ATOM 752 O O . ASN A 1 91 ? -14.868 4.732 -4.238 1.00 97.62 91 ASN A O 1
ATOM 756 N N . GLU A 1 92 ? -14.994 6.835 -3.510 1.00 96.81 92 GLU A N 1
ATOM 757 C CA . GLU A 1 92 ? -16.258 6.695 -2.779 1.00 96.81 92 GLU A CA 1
ATOM 758 C C . GLU A 1 92 ? -17.414 6.121 -3.627 1.00 96.81 92 GLU A C 1
ATOM 760 O O . GLU A 1 92 ? -18.342 5.519 -3.094 1.00 96.81 92 GLU A O 1
ATOM 765 N N . LYS A 1 93 ? -17.357 6.278 -4.957 1.00 97.06 93 LYS A N 1
ATOM 766 C CA . LYS A 1 93 ? -18.355 5.769 -5.911 1.00 97.06 93 LYS A CA 1
ATOM 767 C C . LYS A 1 93 ? -18.016 4.376 -6.457 1.00 97.06 93 LYS A C 1
ATOM 769 O O . LYS A 1 93 ? -18.732 3.877 -7.319 1.00 97.06 93 LYS A O 1
ATOM 774 N N . GLY A 1 94 ? -16.930 3.758 -5.994 1.00 96.31 94 GLY A N 1
ATOM 775 C CA . GLY A 1 94 ? -16.447 2.471 -6.495 1.00 96.31 94 GLY A CA 1
ATOM 776 C C . GLY A 1 94 ? -15.641 2.558 -7.796 1.00 96.31 94 GLY A C 1
ATOM 777 O O . GLY A 1 94 ? -15.340 1.524 -8.382 1.00 96.31 94 GLY A O 1
ATOM 778 N N . GLN A 1 95 ? -15.273 3.757 -8.261 1.00 96.56 95 GLN A N 1
ATOM 779 C CA . GLN A 1 95 ? -14.454 3.909 -9.467 1.00 96.56 95 GLN A CA 1
ATOM 780 C C . GLN A 1 95 ? -12.981 3.659 -9.142 1.00 96.56 95 GLN A C 1
ATOM 782 O O . GLN A 1 95 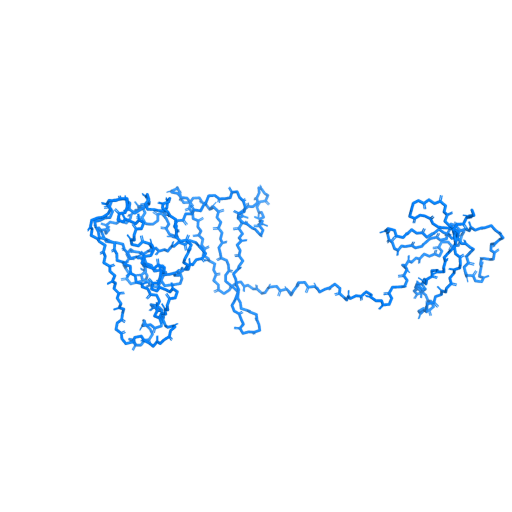? -12.456 4.209 -8.170 1.00 96.56 95 GLN A O 1
ATOM 787 N N . LEU A 1 96 ? -12.317 2.876 -9.989 1.00 97.00 96 LEU A N 1
ATOM 788 C CA . LEU A 1 96 ? -10.898 2.559 -9.878 1.00 97.00 96 LEU A CA 1
ATOM 789 C C . LEU A 1 96 ? -10.031 3.824 -9.915 1.00 97.00 96 LEU A C 1
ATOM 791 O O . LEU A 1 96 ? -10.081 4.584 -10.879 1.00 97.00 96 LEU A O 1
ATOM 795 N N . LEU A 1 97 ? -9.199 4.011 -8.886 1.00 97.31 97 LEU A N 1
ATOM 796 C CA . LEU A 1 97 ? -8.168 5.053 -8.849 1.00 97.31 97 LEU A CA 1
ATOM 797 C C . LEU A 1 97 ? -6.790 4.481 -9.182 1.00 97.31 97 LEU A C 1
ATOM 799 O O . LEU A 1 97 ? -6.077 5.016 -10.025 1.00 97.31 97 LEU A O 1
ATOM 803 N N . TYR A 1 98 ? -6.397 3.408 -8.499 1.00 98.06 98 TYR A N 1
ATOM 804 C CA . TYR A 1 98 ? -5.114 2.741 -8.708 1.00 98.06 98 TYR A CA 1
ATOM 805 C C . TYR A 1 98 ? -5.121 1.329 -8.123 1.00 98.06 98 TYR A C 1
ATOM 807 O O . TYR A 1 98 ? -6.031 0.929 -7.396 1.00 98.06 98 TYR A O 1
ATOM 815 N N . GLN A 1 99 ? -4.073 0.574 -8.430 1.00 97.94 99 GLN A N 1
ATOM 816 C CA . GLN A 1 99 ? -3.819 -0.744 -7.873 1.00 97.94 99 GLN A CA 1
ATOM 817 C C . GLN A 1 99 ? -2.406 -0.845 -7.310 1.00 97.94 99 GLN A C 1
ATOM 819 O O . GLN A 1 99 ? -1.469 -0.212 -7.804 1.00 97.94 99 GLN A O 1
ATOM 824 N N . VAL A 1 100 ? -2.260 -1.696 -6.299 1.00 97.31 100 VAL A N 1
ATOM 825 C CA . VAL A 1 100 ? -0.980 -2.151 -5.760 1.00 97.31 100 VAL A CA 1
ATOM 826 C C . VAL A 1 100 ? -0.853 -3.643 -6.053 1.00 97.31 100 VAL A C 1
ATOM 828 O O . VAL A 1 100 ? -1.642 -4.456 -5.582 1.00 97.31 100 VAL A O 1
ATOM 831 N N . LEU A 1 101 ? 0.132 -4.005 -6.868 1.00 95.75 101 LEU A N 1
ATOM 832 C CA . LEU A 1 101 ? 0.369 -5.365 -7.333 1.00 95.75 101 LEU A CA 1
ATOM 833 C C . LEU A 1 101 ? 1.561 -5.936 -6.584 1.00 95.75 101 LEU A C 1
ATOM 835 O O . LEU A 1 101 ? 2.667 -5.397 -6.648 1.00 95.75 101 LEU A O 1
ATOM 839 N N . LYS A 1 102 ? 1.345 -7.055 -5.905 1.00 95.12 102 LYS A N 1
ATOM 840 C CA . LYS A 1 102 ? 2.375 -7.790 -5.181 1.00 95.12 102 LYS A CA 1
ATOM 841 C C . LYS A 1 102 ? 3.013 -8.822 -6.094 1.00 95.12 102 LYS A C 1
ATOM 843 O O . LYS A 1 102 ? 2.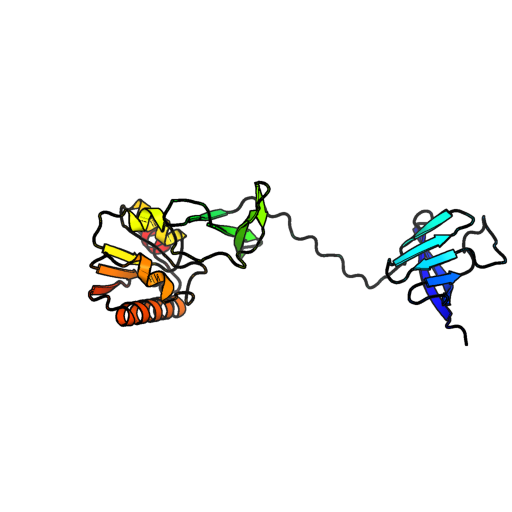325 -9.651 -6.676 1.00 95.12 102 LYS A O 1
ATOM 848 N N . TYR A 1 103 ? 4.333 -8.842 -6.148 1.00 92.69 103 TYR A N 1
ATOM 849 C CA . TYR A 1 103 ? 5.114 -9.831 -6.880 1.00 92.69 103 TYR A CA 1
ATOM 850 C C . TYR A 1 103 ? 6.148 -10.491 -5.968 1.00 92.69 103 TYR A C 1
ATOM 852 O O . TYR A 1 103 ? 6.491 -9.971 -4.904 1.00 92.69 103 TYR A O 1
ATOM 860 N N . LYS A 1 104 ? 6.682 -11.631 -6.414 1.00 88.75 104 LYS A N 1
ATOM 861 C CA . LYS A 1 104 ? 7.828 -12.302 -5.796 1.00 88.75 104 LYS A CA 1
ATOM 862 C C . LYS A 1 104 ? 8.849 -12.652 -6.870 1.00 88.75 104 LYS A C 1
ATOM 864 O O . LYS A 1 104 ? 8.505 -13.283 -7.864 1.00 88.75 104 LYS A O 1
ATOM 869 N N . TYR A 1 105 ? 10.097 -12.243 -6.673 1.00 81.31 105 TYR A N 1
ATOM 870 C CA . TYR A 1 105 ? 11.208 -12.559 -7.569 1.00 81.31 105 TYR A CA 1
ATOM 871 C C . TYR A 1 105 ? 12.456 -12.887 -6.754 1.00 81.31 105 TYR A C 1
ATOM 873 O O . TYR A 1 105 ? 12.862 -12.104 -5.899 1.00 81.31 105 TYR A O 1
ATOM 881 N N . GLY A 1 106 ? 13.050 -14.058 -7.003 1.00 80.44 106 GLY A N 1
ATOM 882 C CA . GLY A 1 106 ? 14.256 -14.506 -6.298 1.00 80.44 106 GLY A CA 1
ATOM 883 C C . GLY A 1 106 ? 14.098 -14.546 -4.773 1.00 80.44 106 GLY A C 1
ATOM 884 O O . GLY A 1 106 ? 14.996 -14.120 -4.062 1.00 80.44 106 GLY A O 1
ATOM 885 N N . GLY A 1 107 ? 12.930 -14.962 -4.269 1.00 81.06 107 GLY A N 1
ATOM 886 C CA . GLY A 1 107 ? 12.620 -14.985 -2.831 1.00 81.06 107 GLY A CA 1
ATOM 887 C C . GLY A 1 107 ? 12.111 -13.656 -2.260 1.00 81.06 107 GLY A C 1
ATOM 888 O O . GLY A 1 107 ? 11.331 -13.674 -1.311 1.00 81.06 107 GLY A O 1
ATOM 889 N N . ASN A 1 108 ? 12.432 -12.527 -2.893 1.00 83.94 108 ASN A N 1
ATOM 890 C CA . ASN A 1 108 ? 12.056 -11.196 -2.422 1.00 83.94 108 ASN A CA 1
ATOM 891 C C . ASN A 1 108 ? 10.669 -10.776 -2.911 1.00 83.94 108 ASN A C 1
ATOM 893 O O . ASN A 1 108 ? 10.299 -11.014 -4.064 1.00 83.94 108 ASN A O 1
ATOM 897 N N . LYS A 1 109 ? 9.909 -10.117 -2.033 1.00 88.38 109 LYS A N 1
ATOM 898 C CA . LYS A 1 109 ? 8.622 -9.494 -2.363 1.00 88.38 109 LYS A CA 1
ATOM 899 C C . LYS A 1 109 ? 8.876 -8.084 -2.900 1.00 88.38 109 LYS A C 1
ATOM 901 O O . LYS A 1 109 ? 9.712 -7.366 -2.361 1.00 88.38 109 LYS A O 1
ATOM 906 N N . PHE A 1 110 ? 8.145 -7.673 -3.929 1.00 89.81 110 PHE A N 1
ATOM 907 C CA . PHE A 1 110 ? 8.127 -6.278 -4.372 1.00 89.81 110 PHE A CA 1
ATOM 908 C C . PHE A 1 110 ? 6.717 -5.865 -4.778 1.00 89.81 110 PHE A C 1
ATOM 910 O O . PHE A 1 110 ? 5.902 -6.703 -5.165 1.00 89.81 110 PHE A O 1
ATOM 917 N N . TYR A 1 111 ? 6.447 -4.566 -4.693 1.00 92.81 111 TYR A N 1
ATOM 918 C CA . TYR A 1 111 ? 5.139 -3.993 -4.976 1.00 92.81 111 TYR A CA 1
ATOM 919 C C . TYR A 1 111 ? 5.244 -3.012 -6.143 1.00 92.81 111 TYR A C 1
ATOM 921 O O . TYR A 1 111 ? 6.142 -2.172 -6.181 1.00 92.81 111 TYR A O 1
ATOM 929 N N . LEU A 1 112 ? 4.339 -3.138 -7.108 1.00 93.38 112 LEU A N 1
ATOM 930 C CA . LEU A 1 112 ? 4.189 -2.227 -8.239 1.00 93.38 112 LEU A CA 1
ATOM 931 C C . LEU A 1 112 ? 2.890 -1.453 -8.069 1.00 93.38 112 LEU A C 1
ATOM 933 O O . LEU A 1 112 ? 1.855 -2.049 -7.798 1.00 93.38 112 LEU A O 1
ATOM 937 N N . GLN A 1 113 ? 2.932 -0.145 -8.277 1.00 96.00 113 GLN A N 1
ATOM 938 C CA . GLN A 1 113 ? 1.734 0.684 -8.269 1.00 96.00 113 GLN A CA 1
ATOM 939 C C . GLN A 1 113 ? 1.385 1.081 -9.696 1.00 96.00 113 GLN A C 1
ATOM 941 O O . GLN A 1 113 ? 2.275 1.466 -10.458 1.00 96.00 113 GLN A O 1
ATOM 946 N N . GLN A 1 114 ? 0.107 0.994 -10.044 1.00 96.31 114 GLN A N 1
ATOM 947 C CA . GLN A 1 114 ? -0.375 1.368 -11.367 1.00 96.31 114 GLN A CA 1
ATOM 948 C C . GLN A 1 114 ? -1.724 2.071 -11.300 1.00 96.31 114 GLN A C 1
ATOM 950 O O . GLN A 1 114 ? -2.523 1.798 -10.409 1.00 96.31 114 GLN A O 1
ATOM 955 N N . GLN A 1 115 ? -1.979 2.948 -12.260 1.00 96.31 115 GLN A N 1
ATOM 956 C CA . GLN A 1 115 ? -3.256 3.633 -12.454 1.00 96.31 115 GLN A CA 1
ATOM 957 C C . GLN A 1 115 ? -3.778 3.353 -13.873 1.00 96.31 115 GLN A C 1
ATOM 959 O O . GLN A 1 115 ? -2.958 3.048 -14.750 1.00 96.31 115 GLN A O 1
ATOM 964 N N . PRO A 1 116 ? -5.100 3.408 -14.106 1.00 95.06 116 PRO A N 1
ATOM 965 C CA . PRO A 1 116 ? -5.651 3.246 -15.446 1.00 95.06 116 PRO A CA 1
ATOM 966 C C . PRO A 1 116 ? -5.122 4.334 -16.393 1.00 95.06 116 PRO A C 1
ATOM 968 O O . PRO A 1 116 ? -4.909 5.474 -15.984 1.00 95.06 116 PRO A O 1
ATOM 971 N N . ASP A 1 117 ? -4.890 3.957 -17.647 1.00 92.06 117 ASP A N 1
ATOM 972 C CA . ASP A 1 117 ? -4.619 4.869 -18.762 1.00 92.06 117 ASP A CA 1
ATOM 973 C C . ASP A 1 117 ? -5.927 5.178 -19.509 1.00 92.06 117 ASP A C 1
ATOM 975 O O . ASP A 1 117 ? -6.829 4.338 -19.556 1.00 92.06 117 ASP A O 1
ATOM 979 N N . ASP A 1 118 ? -6.005 6.330 -20.174 1.00 83.62 118 ASP A N 1
ATOM 980 C CA . ASP A 1 118 ? -7.196 6.783 -20.916 1.00 83.62 118 ASP A CA 1
ATOM 981 C C . ASP A 1 118 ? -7.559 5.861 -22.099 1.00 83.62 118 ASP A C 1
ATOM 983 O O . ASP A 1 118 ? -8.636 5.965 -22.683 1.00 83.62 118 ASP A O 1
ATOM 987 N N . LYS A 1 119 ? -6.653 4.950 -22.474 1.00 83.81 119 LYS A N 1
ATOM 988 C CA . LYS A 1 119 ? -6.788 4.000 -23.589 1.00 83.81 119 LYS A CA 1
ATOM 989 C C . LYS A 1 119 ? -6.924 2.546 -23.127 1.00 83.81 119 LYS A C 1
ATOM 991 O O . LYS A 1 119 ? -6.393 1.653 -23.781 1.00 83.81 119 LYS A O 1
ATOM 996 N N . GLU A 1 120 ? -7.565 2.321 -21.979 1.00 78.12 120 GLU A N 1
ATOM 997 C CA . GLU A 1 120 ? -7.749 0.986 -21.373 1.00 78.12 120 GLU A CA 1
ATOM 998 C C . GLU A 1 120 ? -6.423 0.274 -21.016 1.00 78.12 120 GLU A C 1
ATOM 1000 O O . GLU A 1 120 ? -6.349 -0.949 -20.892 1.00 78.12 120 GLU A O 1
ATOM 1005 N N . GLY A 1 121 ? -5.352 1.053 -20.844 1.00 88.88 121 GLY A N 1
ATOM 1006 C CA . GLY A 1 121 ? -4.021 0.586 -20.459 1.00 88.88 121 GLY A CA 1
ATOM 1007 C C . GLY A 1 121 ? -3.707 0.800 -18.976 1.00 88.88 121 GLY A C 1
ATOM 1008 O O . GLY A 1 121 ? -4.568 1.164 -18.176 1.00 88.88 121 GLY A O 1
ATOM 1009 N N . TRP A 1 122 ? -2.436 0.607 -18.615 1.00 94.19 122 TRP A N 1
ATOM 1010 C CA . TRP A 1 122 ? -1.919 0.860 -17.268 1.00 94.19 122 TRP A CA 1
ATOM 1011 C C . TRP A 1 122 ? -0.684 1.750 -17.315 1.00 94.19 122 TRP A C 1
ATOM 1013 O O . TRP A 1 122 ? 0.271 1.480 -18.047 1.00 94.19 122 TRP A O 1
ATOM 1023 N N . ILE A 1 123 ? -0.665 2.767 -16.462 1.00 93.94 123 ILE A N 1
ATOM 1024 C CA . ILE A 1 123 ? 0.506 3.599 -16.207 1.00 93.94 123 ILE A CA 1
ATOM 1025 C C . ILE A 1 123 ? 1.151 3.104 -14.907 1.00 93.94 123 ILE A C 1
ATOM 1027 O O . ILE A 1 123 ? 0.526 3.151 -13.852 1.00 93.94 123 ILE A O 1
ATOM 1031 N N . GLU A 1 124 ? 2.412 2.652 -14.956 1.00 94.25 124 GLU A N 1
ATOM 1032 C CA . GLU A 1 124 ? 3.170 2.102 -13.807 1.00 94.25 124 GLU A CA 1
ATOM 1033 C C . GLU A 1 124 ? 3.665 3.177 -12.818 1.00 94.25 124 GLU A C 1
ATOM 1035 O O . GLU A 1 124 ? 4.854 3.292 -12.513 1.00 94.25 124 GLU A O 1
ATOM 1040 N N . ASN A 1 125 ? 2.758 4.024 -12.354 1.00 93.06 125 ASN A N 1
ATOM 1041 C CA . ASN A 1 125 ? 2.937 4.906 -11.212 1.00 93.06 125 ASN A CA 1
ATOM 1042 C C . ASN A 1 125 ? 1.561 5.394 -10.745 1.00 93.06 125 ASN A C 1
ATOM 1044 O O . ASN A 1 125 ? 0.560 5.207 -11.427 1.00 93.06 125 ASN A O 1
ATOM 1048 N N . ILE A 1 126 ? 1.529 6.100 -9.620 1.00 95.38 126 ILE A N 1
ATOM 1049 C CA . ILE A 1 126 ? 0.321 6.771 -9.113 1.00 95.38 126 ILE A CA 1
ATOM 1050 C C . ILE A 1 126 ? 0.549 8.277 -8.939 1.00 95.38 126 ILE A C 1
ATOM 1052 O O . ILE A 1 126 ? 0.046 8.911 -8.010 1.00 95.38 126 ILE A O 1
ATOM 1056 N N . LYS A 1 127 ? 1.390 8.870 -9.795 1.00 93.75 127 LYS A N 1
ATOM 1057 C CA . LYS A 1 127 ? 1.680 10.304 -9.750 1.00 93.75 127 LYS A CA 1
ATOM 1058 C C . LYS A 1 127 ? 0.416 11.073 -10.127 1.00 93.75 127 LYS A C 1
ATOM 1060 O O . LYS A 1 127 ? -0.188 10.793 -11.153 1.00 93.75 127 LYS A O 1
ATOM 1065 N N . GLY A 1 128 ? 0.043 12.045 -9.295 1.00 93.31 128 GLY A N 1
ATOM 1066 C CA . GLY A 1 128 ? -1.171 12.844 -9.489 1.00 93.31 128 GLY A CA 1
ATOM 1067 C C . GLY A 1 128 ? -2.465 12.143 -9.068 1.00 93.31 128 GLY A C 1
ATOM 1068 O O . GLY A 1 128 ? -3.508 12.786 -9.047 1.00 93.31 128 GLY A O 1
ATOM 1069 N N . VAL A 1 129 ? -2.409 10.868 -8.668 1.00 95.50 129 VAL A N 1
ATOM 1070 C CA . VAL A 1 129 ? -3.593 10.126 -8.225 1.00 95.50 129 VAL A CA 1
ATOM 1071 C C . VAL A 1 129 ? -3.867 10.409 -6.755 1.00 95.50 129 VAL A C 1
ATOM 1073 O O . VAL A 1 129 ? -2.972 10.332 -5.904 1.00 95.50 129 VAL A O 1
ATOM 1076 N N . ARG A 1 130 ? -5.128 10.715 -6.442 1.00 95.81 130 ARG A N 1
ATOM 1077 C CA . ARG A 1 130 ? -5.601 10.839 -5.063 1.00 95.81 130 ARG A CA 1
ATOM 1078 C C . ARG A 1 130 ? -5.458 9.493 -4.350 1.00 95.81 130 ARG A C 1
ATOM 1080 O O . ARG A 1 130 ? -5.959 8.477 -4.822 1.00 95.81 130 ARG A O 1
ATOM 1087 N N . ARG A 1 131 ? -4.815 9.508 -3.185 1.00 96.44 131 ARG A N 1
ATOM 1088 C CA . ARG A 1 131 ? -4.664 8.329 -2.326 1.00 96.44 131 ARG A CA 1
ATOM 1089 C C . ARG A 1 131 ? -5.857 8.210 -1.393 1.00 96.44 131 ARG A C 1
ATOM 1091 O O . ARG A 1 131 ? -6.374 9.217 -0.908 1.00 96.44 131 ARG A O 1
ATOM 1098 N N . VAL A 1 132 ? -6.292 6.981 -1.169 1.00 97.81 132 VAL A N 1
ATOM 1099 C CA . VAL A 1 132 ? -7.442 6.653 -0.327 1.00 97.81 132 VAL A CA 1
ATOM 1100 C C . VAL A 1 132 ? -7.113 5.443 0.533 1.00 97.81 132 VAL A C 1
ATOM 1102 O O . VAL A 1 132 ? -6.172 4.710 0.228 1.00 97.81 132 VAL A O 1
ATOM 1105 N N . LEU A 1 133 ? -7.883 5.245 1.601 1.00 98.44 133 LEU A N 1
ATOM 1106 C CA . LEU A 1 133 ? -7.817 4.020 2.385 1.00 98.44 133 LEU A CA 1
ATOM 1107 C C . LEU A 1 133 ? -8.213 2.807 1.533 1.00 98.44 133 LEU A C 1
ATOM 1109 O O . LEU A 1 133 ? -9.031 2.910 0.614 1.00 98.44 133 LEU A O 1
ATOM 1113 N N . TYR A 1 134 ? -7.595 1.665 1.815 1.00 98.50 134 TYR A N 1
ATOM 1114 C CA . TYR A 1 134 ? -7.947 0.412 1.159 1.00 98.50 134 TYR A CA 1
ATOM 1115 C C . TYR A 1 134 ? -9.383 0.019 1.534 1.00 98.50 134 TYR A C 1
ATOM 1117 O O . TYR A 1 134 ? -9.801 0.245 2.661 1.00 98.50 134 TYR A O 1
ATOM 1125 N N . LYS A 1 135 ? -10.157 -0.528 0.586 1.00 98.06 135 LYS A N 1
ATOM 1126 C CA . LYS A 1 135 ? -11.589 -0.848 0.784 1.00 98.06 135 LYS A CA 1
ATOM 1127 C C . LYS A 1 135 ? -12.468 0.359 1.152 1.00 98.06 135 LYS A C 1
ATOM 1129 O O . LYS A 1 135 ? -13.475 0.209 1.833 1.00 98.06 135 LYS A O 1
ATOM 1134 N N . LEU A 1 136 ? -12.113 1.566 0.688 1.00 98.25 136 LEU A N 1
ATOM 1135 C CA . LEU A 1 136 ? -12.872 2.792 0.975 1.00 98.25 136 LEU A CA 1
ATOM 1136 C C . LEU A 1 136 ? -14.388 2.687 0.680 1.00 98.25 136 LEU A C 1
ATOM 1138 O O . LEU A 1 136 ? -15.161 3.091 1.546 1.00 98.25 136 LEU A O 1
ATOM 1142 N N . PRO A 1 137 ? -14.861 2.191 -0.484 1.00 98.12 137 PRO A N 1
ATOM 1143 C CA . PRO A 1 137 ? -16.301 2.068 -0.724 1.00 98.12 137 PRO A CA 1
ATOM 1144 C C . PRO A 1 137 ? -17.015 1.184 0.303 1.00 98.12 137 PRO A C 1
ATOM 1146 O O . PRO A 1 137 ? -18.119 1.512 0.725 1.00 98.12 137 PRO A O 1
ATOM 1149 N N . GLU A 1 138 ? -16.404 0.060 0.671 1.00 97.50 138 GLU A N 1
ATOM 1150 C CA . GLU A 1 138 ? -16.931 -0.891 1.646 1.00 97.50 138 GLU A CA 1
ATOM 1151 C C . GLU A 1 138 ? -16.901 -0.299 3.057 1.00 97.50 138 GLU A C 1
ATOM 1153 O O . GLU A 1 138 ? -17.893 -0.379 3.772 1.00 97.50 138 GLU A O 1
ATOM 1158 N N . LEU A 1 139 ? -15.810 0.383 3.412 1.00 97.56 139 LEU A N 1
ATOM 1159 C CA . LEU A 1 139 ? -15.651 1.110 4.668 1.00 97.56 139 LEU A CA 1
ATOM 1160 C C . LEU A 1 139 ? -16.760 2.154 4.865 1.00 97.56 139 LEU A C 1
ATOM 1162 O O . LEU A 1 139 ? -17.348 2.227 5.935 1.00 97.56 139 LEU A O 1
ATOM 1166 N N . LEU A 1 140 ? -17.092 2.932 3.829 1.00 96.94 140 LEU A N 1
ATOM 1167 C CA . LEU A 1 140 ? -18.146 3.955 3.901 1.00 96.94 140 LEU A CA 1
ATOM 1168 C C . LEU A 1 140 ? -19.569 3.381 3.966 1.00 96.94 140 LEU A C 1
ATOM 1170 O O . LEU A 1 140 ? -20.501 4.110 4.295 1.00 96.94 140 LEU A O 1
ATOM 1174 N N . LYS A 1 141 ? -19.744 2.106 3.608 1.00 96.38 141 LYS A N 1
ATOM 1175 C CA . LYS A 1 141 ? -21.027 1.391 3.649 1.00 96.38 141 LYS A CA 1
ATOM 1176 C C . LYS A 1 141 ? -21.131 0.442 4.843 1.00 96.38 141 LYS A C 1
ATOM 1178 O O . LYS A 1 141 ? -22.125 -0.270 4.945 1.00 96.38 141 LYS A O 1
ATOM 1183 N N . ALA A 1 142 ? -20.111 0.386 5.695 1.00 96.69 142 ALA A N 1
ATOM 1184 C CA . ALA A 1 142 ? -20.096 -0.513 6.832 1.00 96.69 142 ALA A CA 1
ATOM 1185 C C . ALA A 1 142 ? -21.212 -0.150 7.820 1.00 96.69 142 ALA A C 1
ATOM 1187 O O . ALA A 1 142 ? -21.393 1.012 8.172 1.00 96.69 142 ALA A O 1
ATOM 1188 N N . GLU A 1 143 ? -21.940 -1.164 8.282 1.00 95.06 143 GLU A N 1
ATOM 1189 C CA . GLU A 1 143 ? -22.977 -1.011 9.312 1.00 95.06 143 GLU A CA 1
ATOM 1190 C C . GLU A 1 143 ? -22.391 -1.065 10.734 1.00 95.06 143 GLU A C 1
ATOM 1192 O O . GLU A 1 143 ? -23.029 -0.638 11.694 1.00 95.06 143 GLU A O 1
ATOM 1197 N N . SER A 1 144 ? -21.164 -1.580 10.869 1.00 96.12 144 SER A N 1
ATOM 1198 C CA . SER A 1 144 ? -20.417 -1.634 12.127 1.00 96.12 144 SER A CA 1
ATOM 1199 C C . SER A 1 144 ? -20.060 -0.232 12.619 1.00 96.12 144 SER A C 1
ATOM 1201 O O . SER A 1 144 ? -19.592 0.604 11.849 1.00 96.12 144 SER A O 1
ATOM 1203 N N . ASP A 1 145 ? -20.176 0.002 13.926 1.00 96.62 145 ASP A N 1
ATOM 1204 C CA . ASP A 1 145 ? -19.663 1.214 14.577 1.00 96.62 145 ASP A CA 1
ATOM 1205 C C . ASP A 1 145 ? -18.154 1.139 14.877 1.00 96.62 145 ASP A C 1
ATOM 1207 O O . ASP A 1 145 ? -17.542 2.129 15.283 1.00 96.62 145 ASP A O 1
ATOM 1211 N N . THR A 1 146 ? -17.552 -0.029 14.650 1.00 98.31 146 THR A N 1
ATOM 1212 C CA . THR A 1 146 ? -16.149 -0.328 14.917 1.00 98.31 146 THR A CA 1
ATOM 1213 C C . THR A 1 146 ? -15.399 -0.619 13.623 1.00 98.31 146 THR A C 1
ATOM 1215 O O . THR A 1 146 ? -15.869 -1.399 12.790 1.00 98.31 146 THR A O 1
ATOM 1218 N N . VAL A 1 147 ? -14.204 -0.043 13.484 1.00 98.69 147 VAL A N 1
ATOM 1219 C CA . VAL A 1 147 ? -13.280 -0.317 12.376 1.00 98.69 147 VAL A CA 1
ATOM 1220 C C . VAL A 1 147 ? -11.903 -0.711 12.892 1.00 98.69 147 VAL A C 1
ATOM 1222 O O . VAL A 1 147 ? -11.352 -0.088 13.801 1.00 98.69 147 VAL A O 1
ATOM 1225 N N . PHE A 1 148 ? -11.335 -1.734 12.265 1.00 98.75 148 PHE A N 1
ATOM 1226 C CA . PHE A 1 148 ? -9.976 -2.197 12.496 1.00 98.75 148 PHE A CA 1
ATOM 1227 C C . PHE A 1 148 ? -9.012 -1.570 11.482 1.00 98.75 148 PHE A C 1
ATOM 1229 O O . PHE A 1 148 ? -9.258 -1.586 10.276 1.00 98.75 148 PHE A O 1
ATOM 1236 N N . VAL A 1 149 ? -7.895 -1.035 11.963 1.00 98.62 149 VAL A N 1
ATOM 1237 C CA . VAL A 1 149 ? -6.807 -0.503 11.140 1.00 98.62 149 VAL A CA 1
ATOM 1238 C C . VAL A 1 149 ? -5.575 -1.373 11.346 1.00 98.62 149 VAL A C 1
ATOM 1240 O O . VAL A 1 149 ? -5.067 -1.486 12.461 1.00 98.62 149 VAL A O 1
ATOM 1243 N N . VAL A 1 150 ? -5.110 -1.982 10.260 1.00 98.12 150 VAL A N 1
ATOM 1244 C CA . VAL A 1 150 ? -3.938 -2.874 10.211 1.00 98.12 150 VAL A CA 1
ATOM 1245 C C . VAL A 1 150 ? -2.866 -2.297 9.284 1.00 98.12 150 VAL A C 1
ATOM 1247 O O . VAL A 1 150 ? -3.135 -1.359 8.529 1.00 98.12 150 VAL A O 1
ATOM 1250 N N . GLU A 1 151 ? -1.649 -2.839 9.308 1.00 95.38 151 GLU A N 1
ATOM 1251 C CA . GLU A 1 151 ? -0.532 -2.312 8.511 1.00 95.38 151 GLU A CA 1
ATOM 1252 C C . GLU A 1 151 ? -0.652 -2.599 7.002 1.00 95.38 151 GLU A C 1
ATOM 1254 O O . GLU A 1 151 ? -0.257 -1.761 6.187 1.00 95.38 151 GLU A O 1
ATOM 1259 N N . GLY A 1 152 ? -1.201 -3.758 6.618 1.00 95.88 152 GLY A N 1
ATOM 1260 C CA . GLY A 1 152 ? -1.182 -4.239 5.234 1.00 95.88 152 GLY A CA 1
ATOM 1261 C C . GLY A 1 152 ? -2.541 -4.618 4.642 1.00 95.88 152 GLY A C 1
ATOM 1262 O O . GLY A 1 152 ? -3.501 -4.965 5.337 1.00 95.88 152 GLY A O 1
ATOM 1263 N N . GLU A 1 153 ? -2.624 -4.613 3.305 1.00 97.88 153 GLU A N 1
ATOM 1264 C CA . GLU A 1 153 ? -3.858 -4.973 2.591 1.00 97.88 153 GLU A CA 1
ATOM 1265 C C . GLU A 1 153 ? -4.232 -6.449 2.784 1.00 97.88 153 GLU A C 1
ATOM 1267 O O . GLU A 1 153 ? -5.409 -6.799 2.812 1.00 97.88 153 GLU A O 1
ATOM 1272 N N . LYS A 1 154 ? -3.233 -7.320 2.961 1.00 97.00 154 LYS A N 1
ATOM 1273 C CA . LYS A 1 154 ? -3.446 -8.753 3.202 1.00 97.00 154 LYS A CA 1
ATOM 1274 C C . LYS A 1 154 ? -4.144 -9.000 4.542 1.00 97.00 154 LYS A C 1
ATOM 1276 O O . LYS A 1 154 ? -5.089 -9.782 4.592 1.00 97.00 154 LYS A O 1
ATOM 1281 N N . ASP A 1 155 ? -3.691 -8.336 5.600 1.00 97.75 155 ASP A N 1
ATOM 1282 C CA . ASP A 1 155 ? -4.301 -8.425 6.929 1.00 97.75 155 ASP A CA 1
ATOM 1283 C C . ASP A 1 155 ? -5.701 -7.827 6.921 1.00 97.75 155 ASP A C 1
ATOM 1285 O O . ASP A 1 155 ? -6.622 -8.401 7.497 1.00 97.75 155 ASP A O 1
ATOM 1289 N N . THR A 1 156 ? -5.887 -6.739 6.164 1.00 98.38 156 THR A N 1
ATOM 1290 C CA . THR A 1 156 ? -7.205 -6.132 5.952 1.00 98.38 156 THR A CA 1
ATOM 1291 C C . THR A 1 156 ? -8.161 -7.148 5.331 1.00 98.38 156 THR A C 1
ATOM 1293 O O . THR A 1 156 ? -9.241 -7.390 5.865 1.00 98.38 156 THR A O 1
ATOM 1296 N N . ASP A 1 157 ? -7.754 -7.785 4.228 1.00 98.38 157 ASP A N 1
ATOM 1297 C CA . ASP A 1 157 ? -8.571 -8.793 3.552 1.00 98.38 157 ASP A CA 1
ATOM 1298 C C . ASP A 1 157 ? -8.867 -9.994 4.467 1.00 98.38 157 ASP A C 1
ATOM 1300 O O . ASP A 1 157 ? -9.946 -10.577 4.380 1.00 98.38 157 ASP A O 1
ATOM 1304 N N . ASN A 1 158 ? -7.939 -10.380 5.348 1.00 98.19 158 ASN A N 1
ATOM 1305 C CA . ASN A 1 158 ? -8.152 -11.477 6.292 1.00 98.19 158 ASN A CA 1
ATOM 1306 C C . ASN A 1 158 ? -9.160 -11.124 7.393 1.00 98.19 158 ASN A C 1
ATOM 1308 O O . ASN A 1 158 ? -10.049 -11.931 7.654 1.00 98.19 158 ASN A O 1
ATOM 1312 N N . LEU A 1 159 ? -9.097 -9.925 7.977 1.00 98.25 159 LEU A N 1
ATOM 1313 C CA . LEU A 1 159 ? -10.108 -9.479 8.944 1.00 98.25 159 LEU A CA 1
ATOM 1314 C C . LEU A 1 159 ? -11.493 -9.336 8.297 1.00 98.25 159 LEU A C 1
ATOM 1316 O O . LEU A 1 159 ? -12.492 -9.740 8.889 1.00 98.25 159 LEU A O 1
ATOM 1320 N N . ILE A 1 160 ? -11.561 -8.849 7.053 1.00 98.12 160 ILE A N 1
ATOM 1321 C CA . ILE A 1 160 ? -12.823 -8.767 6.300 1.00 98.12 160 ILE A CA 1
ATOM 1322 C C . ILE A 1 160 ? -13.439 -10.154 6.084 1.00 98.12 160 ILE A C 1
ATOM 1324 O O . ILE A 1 160 ? -14.651 -10.310 6.217 1.00 98.12 160 ILE A O 1
ATOM 1328 N N . LYS A 1 161 ? -12.631 -11.184 5.798 1.00 97.25 161 LYS A N 1
ATOM 1329 C CA . LYS A 1 161 ? -13.132 -12.568 5.667 1.00 97.25 161 LYS A CA 1
ATOM 1330 C C . LYS A 1 161 ? -13.739 -13.114 6.960 1.00 97.25 161 LYS A C 1
ATOM 1332 O O . LYS A 1 161 ? -14.585 -13.996 6.883 1.00 97.25 161 LYS A O 1
ATOM 1337 N N . LEU A 1 162 ? -13.334 -12.589 8.116 1.00 96.81 162 LEU A N 1
ATOM 1338 C CA . LEU A 1 162 ? -13.921 -12.915 9.419 1.00 96.81 162 LEU A CA 1
ATOM 1339 C C . LEU A 1 162 ? -15.195 -12.104 9.721 1.00 96.81 162 LEU A C 1
ATOM 1341 O O . LEU A 1 162 ? -15.753 -12.226 10.806 1.00 96.81 162 LEU A O 1
ATOM 1345 N N . GLY A 1 163 ? -15.660 -11.270 8.784 1.00 97.19 163 GLY A N 1
ATOM 1346 C CA . GLY A 1 163 ? -16.843 -10.423 8.951 1.00 97.19 163 GLY A CA 1
ATOM 1347 C C . GLY A 1 163 ? -16.572 -9.093 9.659 1.00 97.19 163 GLY A C 1
ATOM 1348 O O . GLY A 1 163 ? -17.516 -8.393 10.017 1.00 97.19 163 GLY A O 1
ATOM 1349 N N . LEU A 1 164 ? -15.304 -8.722 9.864 1.00 98.12 164 LEU A N 1
ATOM 1350 C CA . LEU A 1 164 ? -14.936 -7.465 10.513 1.00 98.12 164 LEU A CA 1
ATOM 1351 C C . LEU A 1 164 ? -14.809 -6.327 9.493 1.00 98.12 164 LEU A C 1
ATOM 1353 O O . LEU A 1 164 ? -14.363 -6.517 8.363 1.00 98.12 164 LEU A O 1
ATOM 1357 N N . THR A 1 165 ? -15.138 -5.106 9.913 1.00 98.56 165 THR A N 1
ATOM 1358 C CA . THR A 1 165 ? -14.842 -3.907 9.116 1.00 98.56 165 THR A CA 1
ATOM 1359 C C . THR A 1 165 ? -13.383 -3.525 9.321 1.00 98.56 165 THR A C 1
ATOM 1361 O O . THR A 1 165 ? -13.008 -3.113 10.416 1.00 98.56 165 THR A O 1
ATOM 1364 N N . ALA A 1 166 ? -12.552 -3.657 8.288 1.00 98.56 166 ALA A N 1
ATOM 1365 C CA . ALA A 1 166 ? -11.125 -3.368 8.378 1.00 98.56 166 ALA A CA 1
ATOM 1366 C C . ALA A 1 166 ? -10.617 -2.529 7.202 1.00 98.56 166 ALA A C 1
ATOM 1368 O O . ALA A 1 166 ? -11.186 -2.544 6.111 1.00 98.56 166 ALA A O 1
ATOM 1369 N N . THR A 1 167 ? -9.518 -1.811 7.425 1.00 98.56 167 THR A N 1
ATOM 1370 C CA . THR A 1 167 ? -8.856 -0.983 6.414 1.00 98.56 167 THR A CA 1
ATOM 1371 C C . THR A 1 167 ? -7.358 -0.831 6.694 1.00 98.56 167 THR A C 1
ATOM 1373 O O . THR A 1 167 ? -6.881 -1.072 7.801 1.00 98.56 167 THR A O 1
ATOM 1376 N N . THR A 1 168 ? -6.613 -0.349 5.699 1.00 98.25 168 THR A N 1
ATOM 1377 C CA . THR A 1 168 ? -5.231 0.118 5.854 1.00 98.25 168 THR A CA 1
ATOM 1378 C C . THR A 1 168 ? -4.945 1.339 4.973 1.00 98.25 168 THR A C 1
ATOM 1380 O O . THR A 1 168 ? -5.728 1.671 4.073 1.00 98.25 168 THR A O 1
ATOM 1383 N N . CYS A 1 169 ? -3.829 2.028 5.227 1.00 96.62 169 CYS A N 1
ATOM 1384 C CA . CYS A 1 169 ? -3.348 3.108 4.373 1.00 96.62 169 CYS A CA 1
ATOM 1385 C C . CYS A 1 169 ? -2.456 2.578 3.237 1.00 96.62 169 CYS A C 1
ATOM 1387 O O . CYS A 1 169 ? -1.749 1.582 3.395 1.00 96.62 169 CYS A O 1
ATOM 1389 N N . PRO A 1 170 ? -2.448 3.242 2.071 1.00 93.88 170 PRO A N 1
ATOM 1390 C CA . PRO A 1 170 ? -1.610 2.806 0.967 1.00 93.88 170 PRO A CA 1
ATOM 1391 C C . PRO A 1 170 ? -0.130 2.989 1.302 1.00 93.88 170 PRO A C 1
ATOM 1393 O O . PRO A 1 170 ? 0.250 3.991 1.905 1.00 93.88 170 PRO A O 1
ATOM 1396 N N . MET A 1 171 ? 0.706 2.087 0.774 1.00 89.50 171 MET A N 1
ATOM 1397 C CA . MET A 1 171 ? 2.171 2.048 0.952 1.00 89.50 171 MET A CA 1
ATOM 1398 C C . MET A 1 171 ? 2.673 1.522 2.310 1.00 89.50 171 MET A C 1
ATOM 1400 O O . MET A 1 171 ? 3.887 1.538 2.517 1.00 89.50 171 MET A O 1
ATOM 1404 N N . GLY A 1 172 ? 1.792 1.015 3.176 1.00 86.00 172 GLY A N 1
ATOM 1405 C CA . GLY A 1 172 ? 2.159 0.328 4.420 1.00 86.00 172 GLY A CA 1
ATOM 1406 C C . GLY A 1 172 ? 2.648 1.254 5.539 1.00 86.00 172 GLY A C 1
ATOM 1407 O O . GLY A 1 172 ? 2.334 2.451 5.556 1.00 86.00 172 GLY A O 1
ATOM 1408 N N . ALA A 1 173 ? 3.427 0.700 6.476 1.00 85.19 173 ALA A N 1
ATOM 1409 C CA . ALA A 1 173 ? 3.837 1.393 7.694 1.00 85.19 173 ALA A CA 1
ATOM 1410 C C . ALA A 1 173 ? 4.452 2.780 7.478 1.00 85.19 173 ALA A C 1
ATOM 1412 O O . ALA A 1 173 ? 5.210 3.055 6.543 1.00 85.19 173 ALA A O 1
ATOM 1413 N N . LEU A 1 174 ? 4.154 3.662 8.436 1.00 90.81 174 LEU A N 1
ATOM 1414 C CA . LEU A 1 174 ? 4.628 5.047 8.523 1.00 90.81 174 LEU A CA 1
ATOM 1415 C C . LEU A 1 174 ? 4.177 5.942 7.352 1.00 90.81 174 LEU A C 1
ATOM 1417 O O . LEU A 1 174 ? 4.739 7.020 7.143 1.00 90.81 174 LEU A O 1
ATOM 1421 N N . LYS A 1 175 ? 3.178 5.515 6.564 1.00 95.00 175 LYS A N 1
ATOM 1422 C CA . LYS A 1 175 ? 2.603 6.290 5.444 1.00 95.00 175 LYS A CA 1
ATOM 1423 C C . LYS A 1 175 ? 1.201 6.828 5.721 1.00 95.00 175 LYS A C 1
ATOM 1425 O O . LYS A 1 175 ? 0.577 7.383 4.810 1.00 95.00 175 LYS A O 1
ATOM 1430 N N . TRP A 1 176 ? 0.733 6.719 6.967 1.00 96.81 176 TRP A N 1
ATOM 1431 C CA . TRP A 1 176 ? -0.520 7.334 7.393 1.00 96.81 176 TRP A CA 1
ATOM 1432 C C . TRP A 1 176 ? -0.462 8.851 7.221 1.00 96.81 176 TRP A C 1
ATOM 1434 O O . TRP A 1 176 ? 0.575 9.485 7.420 1.00 96.81 176 TRP A O 1
ATOM 1444 N N . LYS A 1 177 ? -1.596 9.440 6.855 1.00 96.12 177 LYS A N 1
ATOM 1445 C CA . LYS A 1 177 ? -1.761 10.881 6.701 1.00 96.12 177 LYS A CA 1
ATOM 1446 C C . LYS A 1 177 ? -3.098 11.296 7.290 1.00 96.12 177 LYS A C 1
ATOM 1448 O O . LYS A 1 177 ? -4.084 10.589 7.100 1.00 96.12 177 LYS A O 1
ATOM 1453 N N . ALA A 1 178 ? -3.144 12.488 7.881 1.00 96.44 178 ALA A N 1
ATOM 1454 C CA . ALA A 1 178 ? -4.364 13.046 8.465 1.00 96.44 178 ALA A CA 1
ATOM 1455 C C . ALA A 1 178 ? -5.545 13.089 7.475 1.00 96.44 178 ALA A C 1
ATOM 1457 O O . ALA A 1 178 ? -6.689 12.866 7.851 1.00 96.44 178 ALA A O 1
ATOM 1458 N N . GLU A 1 179 ? -5.283 13.266 6.172 1.00 96.69 179 GLU A N 1
ATOM 1459 C CA . GLU A 1 179 ? -6.328 13.258 5.133 1.00 96.69 179 GLU A CA 1
ATOM 1460 C C . GLU A 1 179 ? -7.163 11.963 5.094 1.00 96.69 179 GLU A C 1
ATOM 1462 O O . GLU A 1 179 ? -8.313 11.981 4.643 1.00 96.69 179 GLU A O 1
ATOM 1467 N N . TYR A 1 180 ? -6.617 10.842 5.574 1.00 97.75 180 TYR A N 1
ATOM 1468 C CA . TYR A 1 180 ? -7.314 9.560 5.615 1.00 97.75 180 TYR A CA 1
ATOM 1469 C C . TYR A 1 180 ? -8.364 9.486 6.723 1.00 97.75 180 TYR A C 1
ATOM 1471 O O . TYR A 1 180 ? -9.395 8.838 6.523 1.00 97.75 180 TYR A O 1
ATOM 1479 N N . ASN A 1 181 ? -8.163 10.211 7.827 1.00 98.06 181 ASN A N 1
ATOM 1480 C CA . ASN A 1 181 ? -9.050 10.226 8.992 1.00 98.06 181 ASN A CA 1
ATOM 1481 C C . ASN A 1 181 ? -10.485 10.610 8.615 1.00 98.06 181 ASN A C 1
ATOM 1483 O O . ASN A 1 181 ? -11.439 10.107 9.204 1.00 98.06 181 ASN A O 1
ATOM 1487 N N . LYS A 1 182 ? -10.666 11.439 7.572 1.00 97.00 182 LYS A N 1
ATOM 1488 C CA . LYS A 1 182 ? -12.000 11.813 7.073 1.00 97.00 182 LYS A CA 1
ATOM 1489 C C . LYS A 1 182 ? -12.871 10.595 6.755 1.00 97.00 182 LYS A C 1
ATOM 1491 O O . LYS A 1 182 ? -14.083 10.674 6.896 1.00 97.00 182 LYS A O 1
ATOM 1496 N N . SER A 1 183 ? -12.249 9.510 6.294 1.00 97.38 183 SER A N 1
ATOM 1497 C CA . SER A 1 183 ? -12.935 8.291 5.854 1.00 97.38 183 SER A CA 1
ATOM 1498 C C . SER A 1 183 ? -13.364 7.418 7.030 1.00 97.38 183 SER A C 1
ATOM 1500 O O . SER A 1 183 ? -14.156 6.506 6.846 1.00 97.38 183 SER A O 1
ATOM 1502 N N . LEU A 1 184 ? -12.833 7.697 8.224 1.00 97.88 184 LEU A N 1
ATOM 1503 C CA . LEU A 1 184 ? -13.174 7.011 9.464 1.00 97.88 184 LEU A CA 1
ATOM 1504 C C . LEU A 1 184 ? -14.235 7.779 10.270 1.00 97.88 184 LEU A C 1
ATOM 1506 O O . LEU A 1 184 ? -14.723 7.281 11.279 1.00 97.88 184 LEU A O 1
ATOM 1510 N N . LYS A 1 185 ? -14.622 8.989 9.840 1.00 95.62 185 LYS A N 1
ATOM 1511 C CA . LYS A 1 185 ? -15.687 9.753 10.502 1.00 95.62 185 LYS A CA 1
ATOM 1512 C C . LYS A 1 185 ? -16.995 8.964 10.453 1.00 95.62 185 LYS A C 1
ATOM 1514 O O . LYS A 1 185 ? -17.437 8.579 9.377 1.00 95.62 185 LYS A O 1
ATOM 1519 N N . GLY A 1 186 ? -17.617 8.782 11.613 1.00 94.50 186 GLY A N 1
ATOM 1520 C CA . GLY A 1 186 ? -18.844 7.996 11.774 1.00 94.50 186 GLY A CA 1
ATOM 1521 C C . GLY A 1 186 ? -18.620 6.696 12.543 1.00 94.50 186 GLY A C 1
ATOM 1522 O O . GLY A 1 186 ? -19.520 6.277 13.263 1.00 94.50 186 GLY A O 1
ATOM 1523 N N . PHE A 1 187 ? -17.412 6.124 12.493 1.00 97.75 187 PHE A N 1
ATOM 1524 C CA . PHE A 1 187 ? -17.053 5.030 13.392 1.00 97.75 187 PHE A CA 1
ATOM 1525 C C . PHE A 1 187 ? -16.902 5.556 14.818 1.00 97.75 187 PHE A C 1
ATOM 1527 O O . PHE A 1 187 ? -16.261 6.582 15.065 1.00 97.75 187 PHE A O 1
ATOM 1534 N N . LYS A 1 188 ? -17.508 4.839 15.761 1.00 97.31 188 LYS A N 1
ATOM 1535 C CA . LYS A 1 188 ? -17.439 5.118 17.191 1.00 97.31 188 LYS A CA 1
ATOM 1536 C C . LYS A 1 188 ? -16.103 4.671 17.766 1.00 97.31 188 LYS A C 1
ATOM 1538 O O . LYS A 1 188 ? -15.505 5.431 18.523 1.00 97.31 188 LYS A O 1
ATOM 1543 N N . THR A 1 189 ? -15.645 3.480 17.379 1.00 98.44 189 THR A N 1
ATOM 1544 C CA . THR A 1 189 ? -14.432 2.851 17.912 1.00 98.44 189 THR A CA 1
ATOM 1545 C C . THR A 1 189 ? -13.453 2.526 16.788 1.00 98.44 189 THR A C 1
ATOM 1547 O O . THR A 1 189 ? -13.803 1.872 15.806 1.00 98.44 189 THR A O 1
ATOM 1550 N N . ILE A 1 190 ? -12.200 2.955 16.948 1.00 98.69 190 ILE A N 1
ATOM 1551 C CA . ILE A 1 190 ? -11.098 2.615 16.043 1.00 98.69 190 ILE A CA 1
ATOM 1552 C C . ILE A 1 190 ? -10.146 1.663 16.769 1.00 98.69 190 ILE A C 1
ATOM 1554 O O . ILE A 1 190 ? -9.593 2.019 17.810 1.00 98.69 190 ILE A O 1
ATOM 1558 N N . ILE A 1 191 ? -9.934 0.465 16.230 1.00 98.75 191 ILE A N 1
ATOM 1559 C CA . ILE A 1 191 ? -9.004 -0.524 16.787 1.00 98.75 191 ILE A CA 1
ATOM 1560 C C . ILE A 1 191 ? -7.768 -0.592 15.895 1.00 98.75 191 ILE A C 1
ATOM 1562 O O . ILE A 1 191 ? -7.850 -0.984 14.738 1.00 98.75 191 ILE A O 1
ATOM 1566 N N . LEU A 1 192 ? -6.618 -0.210 16.434 1.00 98.69 192 LEU A N 1
ATOM 1567 C CA . LEU A 1 192 ? -5.323 -0.252 15.766 1.00 98.69 192 LEU A CA 1
ATOM 1568 C C . LEU A 1 192 ? -4.618 -1.562 16.129 1.00 98.69 192 LEU A C 1
ATOM 1570 O O . LEU A 1 192 ? -4.391 -1.815 17.313 1.00 98.69 192 LEU A O 1
ATOM 1574 N N . ILE A 1 193 ? -4.259 -2.375 15.137 1.00 98.31 193 ILE A N 1
ATOM 1575 C CA . ILE A 1 193 ? -3.525 -3.630 15.348 1.00 98.31 193 ILE A CA 1
ATOM 1576 C C . ILE A 1 193 ? -2.150 -3.503 14.681 1.00 98.31 193 ILE A C 1
ATOM 1578 O O . ILE A 1 193 ? -2.085 -3.520 13.450 1.00 98.31 193 ILE A O 1
ATOM 1582 N N . PRO A 1 194 ? -1.063 -3.324 15.452 1.00 96.94 194 PRO A N 1
ATOM 1583 C CA . PRO A 1 194 ? 0.281 -3.239 14.893 1.00 96.94 194 PRO A CA 1
ATOM 1584 C C . PRO A 1 194 ? 0.799 -4.622 14.483 1.00 96.94 194 PRO A C 1
ATOM 1586 O O . PRO A 1 194 ? 0.481 -5.619 15.132 1.00 96.94 194 PRO A O 1
ATOM 1589 N N . ASP A 1 195 ? 1.668 -4.660 13.474 1.00 95.81 195 ASP A N 1
ATOM 1590 C CA . ASP A 1 195 ? 2.591 -5.783 13.291 1.00 95.81 195 ASP A CA 1
ATOM 1591 C C . ASP A 1 195 ? 3.526 -5.856 14.511 1.00 95.81 195 ASP A C 1
ATOM 1593 O O . ASP A 1 195 ? 3.852 -4.826 15.117 1.00 95.81 195 ASP A O 1
ATOM 1597 N N . ASN A 1 196 ? 3.963 -7.060 14.894 1.00 95.56 196 ASN A N 1
ATOM 1598 C CA . ASN A 1 196 ? 4.764 -7.282 16.101 1.00 95.56 196 ASN A CA 1
ATOM 1599 C C . ASN A 1 196 ? 6.247 -6.936 15.889 1.00 95.56 196 ASN A C 1
ATOM 1601 O O . ASN A 1 196 ? 7.142 -7.777 15.997 1.00 95.56 196 ASN A O 1
ATOM 1605 N N . ASN A 1 197 ? 6.502 -5.681 15.532 1.00 92.12 197 ASN A N 1
ATOM 1606 C CA . ASN A 1 197 ? 7.829 -5.106 15.392 1.00 92.12 197 ASN A CA 1
ATOM 1607 C C . ASN A 1 197 ? 7.814 -3.590 15.642 1.00 92.12 197 ASN A C 1
ATOM 1609 O O . ASN A 1 197 ? 6.775 -2.927 15.703 1.00 92.12 197 ASN A O 1
ATOM 1613 N N . ASN A 1 198 ? 9.006 -3.008 15.791 1.00 91.94 198 ASN A N 1
ATOM 1614 C CA . ASN A 1 198 ? 9.147 -1.580 16.084 1.00 91.94 198 ASN A CA 1
ATOM 1615 C C . ASN A 1 198 ? 8.489 -0.665 15.025 1.00 91.94 198 ASN A C 1
ATOM 1617 O O . ASN A 1 198 ? 7.787 0.270 15.425 1.00 91.94 198 ASN A O 1
ATOM 1621 N N . PRO A 1 199 ? 8.673 -0.875 13.704 1.00 91.94 199 PRO A N 1
ATOM 1622 C CA . PRO A 1 199 ? 7.980 -0.080 12.688 1.00 91.94 199 PRO A CA 1
ATOM 1623 C C . PRO A 1 199 ? 6.451 -0.136 12.791 1.00 91.94 199 PRO A C 1
ATOM 1625 O O . PRO A 1 199 ? 5.820 0.922 12.707 1.00 91.94 199 PRO A O 1
ATOM 1628 N N . GLY A 1 200 ? 5.871 -1.314 13.034 1.00 91.00 200 GLY A N 1
ATOM 1629 C CA . GLY A 1 200 ? 4.431 -1.517 13.191 1.00 91.00 200 GLY A CA 1
ATOM 1630 C C . GLY A 1 200 ? 3.874 -0.775 14.404 1.00 91.00 200 GLY A C 1
ATOM 1631 O O . GLY A 1 200 ? 2.914 -0.003 14.293 1.00 91.00 200 GLY A O 1
ATOM 1632 N N . HIS A 1 201 ? 4.542 -0.879 15.556 1.00 93.94 201 HIS A N 1
ATOM 1633 C CA . HIS A 1 201 ? 4.167 -0.117 16.752 1.00 93.94 201 HIS A CA 1
ATOM 1634 C C . HIS A 1 201 ? 4.263 1.400 16.541 1.00 93.94 201 HIS A C 1
ATOM 1636 O O . HIS A 1 201 ? 3.361 2.147 16.934 1.00 93.94 201 HIS A O 1
ATOM 1642 N N . LEU A 1 202 ? 5.332 1.881 15.897 1.00 94.31 202 LEU A N 1
ATOM 1643 C CA . LEU A 1 202 ? 5.481 3.301 15.569 1.00 94.31 202 LEU A CA 1
ATOM 1644 C C . LEU A 1 202 ? 4.399 3.773 14.596 1.00 94.31 202 LEU A C 1
ATOM 1646 O O . LEU A 1 202 ? 3.871 4.875 14.759 1.00 94.31 202 LEU A O 1
ATOM 1650 N N . HIS A 1 203 ? 4.038 2.945 13.617 1.00 94.25 203 HIS A N 1
ATOM 1651 C CA . HIS A 1 203 ? 2.981 3.246 12.664 1.00 94.25 203 HIS A CA 1
ATOM 1652 C C . HIS A 1 203 ? 1.620 3.402 13.343 1.00 94.25 203 HIS A C 1
ATOM 1654 O O . HIS A 1 203 ? 0.938 4.405 13.105 1.00 94.25 203 HIS A O 1
ATOM 1660 N N . MET A 1 204 ? 1.245 2.479 14.233 1.00 97.00 204 MET A N 1
ATOM 1661 C CA . MET A 1 204 ? -0.021 2.587 14.965 1.00 97.00 204 MET A CA 1
ATOM 1662 C C . MET A 1 204 ? -0.014 3.742 15.960 1.00 97.00 204 MET A C 1
ATOM 1664 O O . MET A 1 204 ? -1.015 4.446 16.075 1.00 97.00 204 MET A O 1
ATOM 1668 N N . LYS A 1 205 ? 1.125 4.043 16.595 1.00 96.44 205 LYS A N 1
ATOM 1669 C CA . LYS A 1 205 ? 1.266 5.245 17.428 1.00 96.44 205 LYS A CA 1
ATOM 1670 C C . LYS A 1 205 ? 1.040 6.534 16.628 1.00 96.44 205 LYS A C 1
ATOM 1672 O O . LYS A 1 205 ? 0.304 7.409 17.077 1.00 96.44 205 LYS A O 1
ATOM 1677 N N . GLN A 1 206 ? 1.643 6.663 15.444 1.00 96.62 206 GLN A N 1
ATOM 1678 C CA . GLN A 1 206 ? 1.455 7.832 14.571 1.00 96.62 206 GLN A CA 1
ATOM 1679 C C . GLN A 1 206 ? 0.008 7.958 14.084 1.00 96.62 206 GLN A C 1
ATOM 1681 O O . GLN A 1 206 ? -0.552 9.053 14.093 1.00 96.62 206 GLN A O 1
ATOM 1686 N N . THR A 1 207 ? -0.599 6.836 13.699 1.00 97.75 207 THR A N 1
ATOM 1687 C CA . THR A 1 207 ? -2.000 6.775 13.271 1.00 97.75 207 THR A CA 1
ATOM 1688 C C . THR A 1 207 ? -2.935 7.198 14.402 1.00 97.75 207 THR A C 1
ATOM 1690 O O . THR A 1 207 ? -3.752 8.095 14.214 1.00 97.75 207 THR A O 1
ATOM 1693 N N . GLY A 1 208 ? -2.757 6.637 15.602 1.00 97.88 208 GLY A N 1
ATOM 1694 C CA . GLY A 1 208 ? -3.531 6.993 16.790 1.00 97.88 208 GLY A CA 1
ATOM 1695 C C . GLY A 1 208 ? -3.404 8.469 17.165 1.00 97.88 208 GLY A C 1
ATOM 1696 O O . GLY A 1 208 ? -4.417 9.123 17.385 1.00 97.88 208 GLY A O 1
ATOM 1697 N N . ASN A 1 209 ? -2.190 9.029 17.154 1.00 97.81 209 ASN A N 1
ATOM 1698 C CA . ASN A 1 209 ? -1.987 10.459 17.409 1.00 97.81 209 ASN A CA 1
ATOM 1699 C C . ASN A 1 209 ? -2.709 11.336 16.377 1.00 97.81 209 ASN A C 1
ATOM 1701 O O . ASN A 1 209 ? -3.401 12.276 16.756 1.00 97.81 209 ASN A O 1
ATOM 1705 N N . SER A 1 210 ? -2.605 11.001 15.087 1.00 97.94 210 SER A N 1
ATOM 1706 C CA . SER A 1 210 ? -3.304 11.744 14.035 1.00 97.94 210 SER A CA 1
ATOM 1707 C C . SER A 1 210 ? -4.828 11.687 14.200 1.00 97.94 210 SER A C 1
ATOM 1709 O O . SER A 1 210 ? -5.509 12.679 13.959 1.00 97.94 210 SER A O 1
ATOM 1711 N N . LEU A 1 211 ? -5.374 10.548 14.630 1.00 98.19 211 LEU A N 1
ATOM 1712 C CA . LEU A 1 211 ? -6.801 10.398 14.921 1.00 98.19 211 LEU A CA 1
ATOM 1713 C C . LEU A 1 211 ? -7.234 11.217 16.148 1.00 98.19 211 LEU A C 1
ATOM 1715 O O . LEU A 1 211 ? -8.299 11.832 16.133 1.00 98.19 211 LEU A O 1
ATOM 1719 N N . LEU A 1 212 ? -6.411 11.259 17.198 1.00 97.62 212 LEU A N 1
ATOM 1720 C CA . LEU A 1 212 ? -6.674 12.082 18.383 1.00 97.62 212 LEU A CA 1
ATOM 1721 C C . LEU A 1 212 ? -6.721 13.575 18.036 1.00 97.62 212 LEU A C 1
ATOM 1723 O O . LEU A 1 212 ? -7.618 14.277 18.505 1.00 97.62 212 LEU A O 1
ATOM 1727 N N . GLU A 1 213 ? -5.806 14.046 17.183 1.00 97.62 213 GLU A N 1
ATOM 1728 C CA . GLU A 1 213 ? -5.800 15.424 16.665 1.00 97.62 213 GLU A CA 1
ATOM 1729 C C . GLU A 1 213 ? -7.107 15.768 15.923 1.00 97.62 213 GLU A C 1
ATOM 1731 O O . GLU A 1 213 ? -7.621 16.878 16.053 1.00 97.62 213 GLU A O 1
ATOM 1736 N N . ASP A 1 214 ? -7.708 14.789 15.241 1.00 97.25 214 ASP A N 1
ATOM 1737 C CA . ASP A 1 214 ? -9.003 14.908 14.556 1.00 97.25 214 ASP A CA 1
ATOM 1738 C C . ASP A 1 214 ? -10.222 14.578 15.444 1.00 97.25 214 ASP A C 1
ATOM 1740 O O . ASP A 1 214 ? -11.336 14.394 14.946 1.00 97.25 214 ASP A O 1
ATOM 1744 N N . ASN A 1 215 ? -10.047 14.572 16.770 1.00 96.56 215 ASN A N 1
ATOM 1745 C CA . ASN A 1 215 ? -11.098 14.399 17.780 1.00 96.56 215 ASN A CA 1
ATOM 1746 C C . ASN A 1 215 ? -11.793 13.028 17.824 1.00 96.56 215 ASN A C 1
ATOM 1748 O O . ASN A 1 215 ? -12.870 12.921 18.421 1.00 96.56 215 ASN A O 1
ATOM 1752 N N . PHE A 1 216 ? -11.186 11.972 17.285 1.00 97.81 216 PHE A N 1
ATOM 1753 C CA . PHE A 1 216 ? -11.650 10.609 17.551 1.00 97.81 216 PHE A CA 1
ATOM 1754 C C . PHE A 1 216 ? -11.497 10.294 19.046 1.00 97.81 216 PHE A C 1
ATOM 1756 O O . PHE A 1 216 ? -10.474 10.613 19.651 1.00 97.81 216 PHE A O 1
ATOM 1763 N N . LYS A 1 217 ? -12.544 9.735 19.667 1.00 94.62 217 LYS A N 1
ATOM 1764 C CA . LYS A 1 217 ? -12.624 9.608 21.136 1.00 94.62 217 LYS A CA 1
ATOM 1765 C C . LYS A 1 217 ? -12.305 8.212 21.653 1.00 94.62 217 LYS A C 1
ATOM 1767 O O . LYS A 1 217 ? -11.669 8.107 22.695 1.00 94.62 217 LYS A O 1
ATOM 1772 N N . ASP A 1 218 ? -12.725 7.168 20.942 1.00 98.00 218 ASP A N 1
ATOM 1773 C CA . ASP A 1 218 ? -12.464 5.782 21.332 1.00 98.00 218 ASP A CA 1
ATOM 1774 C C . ASP A 1 218 ? -11.493 5.132 20.342 1.00 98.00 218 ASP A C 1
ATOM 1776 O O . ASP A 1 218 ? -11.881 4.618 19.292 1.00 98.00 218 ASP A O 1
ATOM 1780 N N . ILE A 1 219 ? -10.204 5.220 20.663 1.00 98.50 219 ILE A N 1
ATOM 1781 C CA . ILE A 1 219 ? -9.117 4.614 19.894 1.00 98.50 219 ILE A CA 1
ATOM 1782 C C . ILE A 1 219 ? -8.424 3.610 20.803 1.00 98.50 219 ILE A C 1
ATOM 1784 O O . ILE A 1 219 ? -7.945 3.964 21.881 1.00 98.50 219 ILE A O 1
ATOM 1788 N N . LYS A 1 220 ? -8.351 2.360 20.360 1.00 98.31 220 LYS A N 1
ATOM 1789 C CA . LYS A 1 220 ? -7.742 1.258 21.105 1.00 98.31 220 LYS A CA 1
ATOM 1790 C C . LYS A 1 220 ? -6.585 0.696 20.307 1.00 98.31 220 LYS A C 1
ATOM 1792 O O . LYS A 1 220 ? -6.687 0.557 19.094 1.00 98.31 220 LYS A O 1
ATOM 1797 N N . VAL A 1 221 ? -5.504 0.345 20.989 1.00 97.81 221 VAL A N 1
ATOM 1798 C CA . VAL A 1 221 ? -4.434 -0.464 20.400 1.00 97.81 221 VAL A CA 1
ATOM 1799 C C . VAL A 1 221 ? -4.627 -1.890 20.889 1.00 97.81 221 VAL A C 1
ATOM 1801 O O . VAL A 1 221 ? -4.679 -2.121 22.096 1.00 97.81 221 VAL A O 1
ATOM 1804 N N . LEU A 1 222 ? -4.760 -2.829 19.959 1.00 97.62 222 LEU A N 1
ATOM 1805 C CA . LEU A 1 222 ? -4.889 -4.251 20.243 1.00 97.62 222 LEU A CA 1
ATOM 1806 C C . LEU A 1 222 ? -3.603 -4.951 19.807 1.00 97.62 222 LEU A C 1
ATOM 1808 O O . LEU A 1 222 ? -3.380 -5.154 18.618 1.00 97.62 222 LEU A O 1
ATOM 1812 N N . ASN A 1 223 ? -2.772 -5.325 20.778 1.00 94.50 223 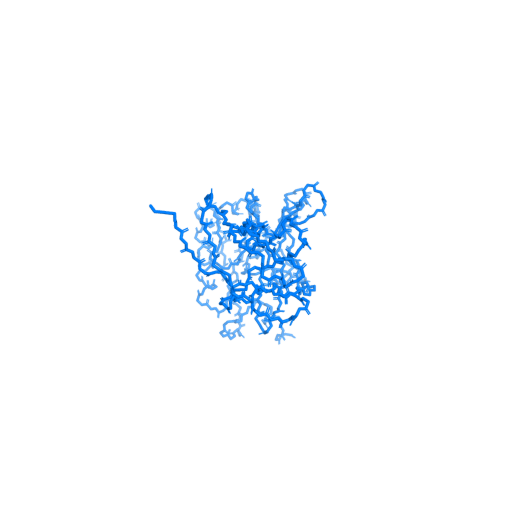ASN A N 1
ATOM 1813 C CA . ASN A 1 223 ? -1.648 -6.223 20.536 1.00 94.50 223 ASN A CA 1
ATOM 1814 C C . ASN A 1 223 ? -2.176 -7.659 20.589 1.00 94.50 223 ASN A C 1
ATOM 1816 O O . ASN A 1 223 ? -2.723 -8.068 21.616 1.00 94.50 223 ASN A O 1
ATOM 1820 N N . LEU A 1 224 ? -2.050 -8.396 19.488 1.00 95.19 224 LEU A N 1
ATOM 1821 C CA . LEU A 1 224 ? -2.479 -9.791 19.447 1.00 95.19 224 LEU A CA 1
ATOM 1822 C C . LEU A 1 224 ? -1.552 -10.654 20.319 1.00 95.19 224 LEU A C 1
ATOM 1824 O O . LEU A 1 224 ? -0.337 -10.432 20.313 1.00 95.19 224 LEU A O 1
ATOM 1828 N N . PRO A 1 225 ? -2.105 -11.611 21.085 1.00 93.94 225 PRO A N 1
ATOM 1829 C CA . PRO A 1 225 ? -1.301 -12.501 21.910 1.00 93.94 225 PRO A CA 1
ATOM 1830 C C . PRO A 1 225 ? -0.485 -13.462 21.040 1.00 93.94 225 PRO A C 1
ATOM 1832 O O . PRO A 1 225 ? -0.832 -13.732 19.891 1.00 93.94 225 PRO A O 1
ATOM 1835 N N . ASP A 1 226 ? 0.594 -13.995 21.614 1.00 92.88 226 ASP A N 1
ATOM 1836 C CA . ASP A 1 226 ? 1.379 -15.097 21.044 1.00 92.88 226 ASP A CA 1
ATOM 1837 C C . ASP A 1 226 ? 1.956 -14.839 19.638 1.00 92.88 226 ASP A C 1
ATOM 1839 O O . ASP A 1 226 ? 2.232 -15.773 18.878 1.00 92.88 226 ASP A O 1
ATOM 1843 N N . LEU A 1 227 ? 2.177 -13.571 19.282 1.00 92.44 227 LEU A N 1
ATOM 1844 C CA . LEU A 1 227 ? 2.960 -13.191 18.109 1.00 92.44 227 LEU A CA 1
ATOM 1845 C C . LEU A 1 227 ? 4.461 -13.277 18.410 1.00 92.44 227 LEU A C 1
ATOM 1847 O O . LEU A 1 227 ? 4.946 -12.755 19.413 1.00 92.44 227 LEU A O 1
ATOM 1851 N N . GLU A 1 2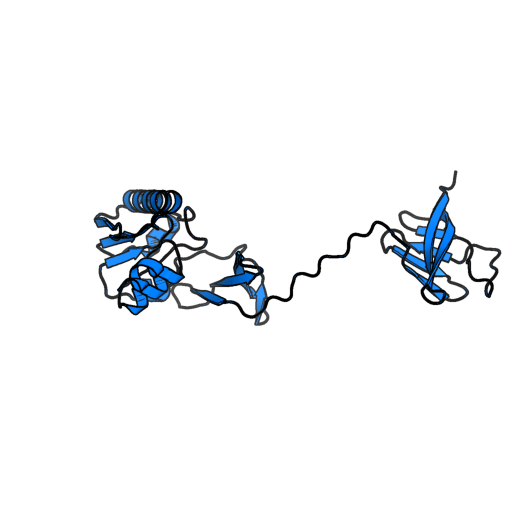28 ? 5.209 -13.911 17.510 1.00 94.25 228 GLU A N 1
ATOM 1852 C CA . GLU A 1 228 ? 6.672 -13.823 17.484 1.00 94.25 228 GLU A CA 1
ATOM 1853 C C . GLU A 1 228 ? 7.101 -12.511 16.810 1.00 94.25 228 GLU A C 1
ATOM 1855 O O . GLU A 1 228 ? 6.277 -11.808 16.218 1.00 94.25 228 GLU A O 1
ATOM 1860 N N . GLU A 1 229 ? 8.383 -12.161 16.910 1.00 94.00 229 GLU A N 1
ATOM 1861 C CA . GLU A 1 229 ? 8.936 -10.972 16.253 1.00 94.00 229 GLU A CA 1
ATOM 1862 C C . GLU A 1 229 ? 8.648 -10.989 14.740 1.00 94.00 229 GLU A C 1
ATOM 1864 O O . GLU A 1 229 ? 8.732 -12.035 14.093 1.00 94.00 229 GLU A O 1
ATOM 1869 N N . ASP A 1 230 ? 8.285 -9.827 14.189 1.00 91.31 230 ASP A N 1
ATOM 1870 C CA . ASP A 1 230 ? 7.927 -9.619 12.776 1.00 91.31 230 ASP A CA 1
ATOM 1871 C C . ASP A 1 230 ? 6.678 -10.377 12.279 1.00 91.31 230 ASP A C 1
ATOM 1873 O O . ASP A 1 230 ? 6.442 -10.445 11.070 1.00 91.31 230 ASP A O 1
ATOM 1877 N N . GLN A 1 231 ? 5.851 -10.920 13.181 1.00 95.12 231 GLN A N 1
ATOM 1878 C CA . GLN A 1 231 ? 4.566 -11.521 12.812 1.00 95.12 231 GLN A CA 1
ATOM 1879 C C . GLN A 1 231 ? 3.423 -10.500 12.771 1.00 95.12 231 GLN A C 1
ATOM 1881 O O . GLN A 1 231 ? 3.394 -9.524 13.524 1.00 95.12 231 GLN A O 1
ATOM 1886 N N . ASP A 1 232 ? 2.462 -10.765 11.889 1.00 93.62 232 ASP A N 1
ATOM 1887 C CA . ASP A 1 232 ? 1.290 -9.931 11.616 1.00 93.62 232 ASP A CA 1
ATOM 1888 C C . ASP A 1 232 ? -0.029 -10.675 11.930 1.00 93.62 232 ASP A C 1
ATOM 1890 O O . ASP A 1 232 ? -0.050 -11.834 12.362 1.00 93.62 232 ASP A O 1
ATOM 1894 N N . VAL A 1 233 ? -1.166 -10.011 11.691 1.00 96.00 233 VAL A N 1
ATOM 1895 C CA . VAL A 1 233 ? -2.512 -10.601 11.845 1.00 96.00 233 VAL A CA 1
ATOM 1896 C C . VAL A 1 233 ? -2.655 -11.890 11.039 1.00 96.00 233 VAL A C 1
ATOM 1898 O O . VAL A 1 233 ? -3.260 -12.859 11.494 1.00 96.00 233 VAL A O 1
ATOM 1901 N N . SER A 1 234 ? -2.122 -11.919 9.819 1.00 95.88 234 SER A N 1
ATOM 1902 C CA . SER A 1 234 ? -2.208 -13.103 8.977 1.00 95.88 234 SER A CA 1
ATOM 1903 C C . SER A 1 234 ? -1.435 -14.290 9.535 1.00 95.88 234 SER A C 1
ATOM 1905 O O . SER A 1 234 ? -1.789 -15.420 9.208 1.00 95.88 234 SER A O 1
ATOM 1907 N N . ASP A 1 235 ? -0.338 -14.062 10.251 1.00 95.94 235 ASP A N 1
ATOM 1908 C CA . ASP A 1 235 ? 0.432 -15.125 10.889 1.00 95.94 235 ASP A CA 1
ATOM 1909 C C . ASP A 1 235 ? -0.248 -15.604 12.171 1.00 95.94 235 ASP A C 1
ATOM 1911 O O . ASP A 1 235 ? -0.327 -16.814 12.375 1.00 95.94 235 ASP A O 1
ATOM 1915 N N . TRP A 1 236 ? -0.844 -14.694 12.949 1.00 95.88 236 TRP A N 1
ATOM 1916 C CA . TRP A 1 236 ? -1.699 -15.047 14.087 1.00 95.88 236 TRP A CA 1
ATOM 1917 C C . TRP A 1 236 ? -2.852 -15.975 13.673 1.00 95.88 236 TRP A C 1
ATOM 1919 O O . TRP A 1 236 ? -3.017 -17.052 14.236 1.00 95.88 236 TRP A O 1
ATOM 1929 N N . LEU A 1 237 ? -3.573 -15.627 12.602 1.00 94.62 237 LEU A N 1
ATOM 1930 C CA . LEU A 1 237 ? -4.709 -16.410 12.092 1.00 94.62 237 LEU A CA 1
ATOM 1931 C C . LEU A 1 237 ? -4.350 -17.797 11.537 1.00 94.62 237 LEU A C 1
ATOM 1933 O O . LEU A 1 237 ? -5.253 -18.562 11.220 1.00 94.62 237 LEU A O 1
ATOM 1937 N N . LYS A 1 238 ? -3.066 -18.121 11.347 1.00 92.56 238 LYS A N 1
ATOM 1938 C CA . LYS A 1 238 ? -2.639 -19.473 10.938 1.00 92.56 238 LYS A CA 1
ATOM 1939 C C . LYS A 1 238 ? -2.339 -20.387 12.125 1.00 92.56 238 LYS A C 1
ATOM 1941 O O . LYS A 1 238 ? -2.070 -21.565 11.897 1.00 92.56 238 LYS A O 1
ATOM 1946 N N . LYS A 1 239 ? -2.249 -19.832 13.337 1.00 83.81 239 LYS A N 1
ATOM 1947 C CA . LYS A 1 239 ? -1.964 -20.591 14.562 1.00 83.81 239 LYS A CA 1
ATOM 1948 C C . LYS A 1 239 ? -3.231 -21.202 15.173 1.00 83.81 239 LYS A C 1
ATOM 1950 O O . LYS A 1 239 ? -3.106 -22.148 15.943 1.00 83.81 239 LYS A O 1
ATOM 1955 N N . GLU A 1 240 ? -4.397 -20.678 14.798 1.00 58.03 240 GLU A N 1
ATOM 1956 C CA . GLU A 1 240 ? -5.743 -21.197 15.094 1.00 58.03 240 GLU A CA 1
ATOM 1957 C C . GLU A 1 240 ? -6.210 -22.180 14.008 1.00 58.03 240 GLU A C 1
ATOM 1959 O O . GLU A 1 240 ? -6.811 -23.219 14.364 1.00 58.03 240 GLU A O 1
#

InterPro domains:
  IPR002694 Zinc finger, CHC2-type [PF01807] (19-65)
  IPR034154 Archaeal primase DnaG/twinkle-like, TOPRIM domain [cd01029] (145-200)
  IPR036977 DNA Primase, CHC2-type zinc finger [G3DSA:3.90.580.10] (9-68)

Sequence (240 aa):
MKERETFSLWDKEARKVIKVEAKKVGKYEWKATCPKPEHPDKKASLCINTQKEVYYCQGCKFKGHLYLPDLKPIKRKPRRGPPLATYTYNNEKGQLLYQVLKYKYGGNKFYLQQQPDDKEGWIENIKGVRRVLYKLPELLKAESDTVFVVEGEKDTDNLIKLGLTATTCPMGALKWKAEYNKSLKGFKTIILIPDNNNPGHLHMKQTGNSLLEDNFKDIKVLNLPDLEEDQDVSDWLKKE

Radius of gyration: 30.41 Å; chains: 1; bounding box: 66×43×75 Å

Secondary structure (DSSP, 8-state):
---EEEEEEEETTTTEEEEEEEEE-SSSEEEE----TT---SS--EEEETTTTEEEETTT--EEEB--TT-----PPP-----SEEEEEE-TTS-EEEEEEEEEETTEEEEEEEEE-TTS-EES--TTPPP--TTHHHHHT---SEEEE-SSHHHHHHHHHTT--EE--TTSTT---GGGGGGGBTBSEEEE---SSHHHHHHHHHHHHHHHHTT--EEEE-PPTTPPTT--HHHHTTT-